Protein AF-A0A433B9P0-F1 (afdb_monomer)

Structure (mmCIF, N/CA/C/O backbone):
data_AF-A0A433B9P0-F1
#
_entry.id   AF-A0A433B9P0-F1
#
loop_
_atom_site.group_PDB
_atom_site.id
_atom_site.type_symbol
_atom_site.label_atom_id
_atom_site.label_alt_id
_atom_site.label_comp_id
_atom_site.label_asym_id
_atom_site.label_entity_id
_atom_site.label_seq_id
_atom_site.pdbx_PDB_ins_code
_atom_site.Cartn_x
_atom_site.Cartn_y
_atom_site.Cartn_z
_atom_site.occupancy
_atom_site.B_iso_or_equiv
_atom_site.auth_seq_id
_atom_site.auth_comp_id
_atom_site.auth_asym_id
_atom_site.auth_atom_id
_atom_site.pdbx_PDB_model_num
ATOM 1 N N . MET A 1 1 ? 38.721 17.693 -38.382 1.00 40.38 1 MET A N 1
ATOM 2 C CA . MET A 1 1 ? 37.963 16.535 -37.848 1.00 40.38 1 MET A CA 1
ATOM 3 C C . MET A 1 1 ? 36.815 16.138 -38.790 1.00 40.38 1 MET A C 1
ATOM 5 O O . MET A 1 1 ? 35.702 15.895 -38.355 1.00 40.38 1 MET A O 1
ATOM 9 N N . GLN A 1 2 ? 37.085 16.096 -40.100 1.00 30.22 2 GLN A N 1
ATOM 10 C CA . GLN A 1 2 ? 36.092 15.839 -41.160 1.00 30.22 2 GLN A CA 1
ATOM 11 C C . GLN A 1 2 ? 36.639 14.870 -42.228 1.00 30.22 2 GLN A C 1
ATOM 13 O O . GLN A 1 2 ? 35.968 14.565 -43.203 1.00 30.22 2 GLN A O 1
ATOM 18 N N . SER A 1 3 ? 37.858 14.359 -42.028 1.00 30.44 3 SER A N 1
ATOM 19 C CA . SER A 1 3 ? 38.598 13.523 -42.978 1.00 30.44 3 SER A CA 1
ATOM 20 C C . SER A 1 3 ? 38.607 12.029 -42.629 1.00 30.44 3 SER A C 1
ATOM 22 O O . SER A 1 3 ? 39.185 11.248 -43.372 1.00 30.44 3 SER A O 1
ATOM 24 N N . HIS A 1 4 ? 37.959 11.608 -41.534 1.00 32.88 4 HIS A N 1
ATOM 25 C CA . HIS A 1 4 ? 37.903 10.194 -41.124 1.00 32.88 4 HIS A CA 1
ATOM 26 C C . HIS A 1 4 ? 36.554 9.503 -41.382 1.00 32.88 4 HIS A C 1
ATOM 28 O O . HIS A 1 4 ? 36.457 8.289 -41.235 1.00 32.88 4 HIS A O 1
ATOM 34 N N . LEU A 1 5 ? 35.523 10.240 -41.808 1.00 37.28 5 LEU A N 1
ATOM 35 C CA . LEU A 1 5 ? 34.181 9.688 -42.054 1.00 37.28 5 LEU A CA 1
ATOM 36 C C . LEU A 1 5 ? 33.971 9.172 -43.490 1.00 37.28 5 LEU A C 1
ATOM 38 O O . LEU A 1 5 ? 32.965 8.530 -43.769 1.00 37.28 5 LEU A O 1
ATOM 42 N N . SER A 1 6 ? 34.929 9.381 -44.394 1.00 31.81 6 SER A N 1
ATOM 43 C CA . SER A 1 6 ? 34.884 8.889 -45.780 1.00 31.81 6 SER A CA 1
ATOM 44 C C . SER A 1 6 ? 35.269 7.409 -45.939 1.00 31.81 6 SER A C 1
ATOM 46 O O . SER A 1 6 ? 35.108 6.860 -47.025 1.00 31.81 6 SER A O 1
ATOM 48 N N . LEU A 1 7 ? 35.724 6.738 -44.874 1.00 35.38 7 LEU A N 1
ATOM 49 C CA . LEU A 1 7 ? 36.141 5.325 -44.895 1.00 35.38 7 LEU A CA 1
ATOM 50 C C . LEU A 1 7 ? 35.011 4.317 -44.604 1.00 35.38 7 LEU A C 1
ATOM 52 O O . LEU A 1 7 ? 35.258 3.116 -44.633 1.00 35.38 7 LEU A O 1
ATOM 56 N N . LEU A 1 8 ? 33.779 4.775 -44.344 1.00 39.09 8 LEU A N 1
ATOM 57 C CA . LEU A 1 8 ? 32.649 3.907 -43.966 1.00 39.09 8 LEU A CA 1
ATOM 58 C C . LEU A 1 8 ? 31.525 3.800 -45.011 1.00 39.09 8 LEU A C 1
ATOM 60 O O . LEU A 1 8 ? 30.510 3.177 -44.733 1.00 39.09 8 LEU A O 1
ATOM 64 N N . GLY A 1 9 ? 31.685 4.358 -46.216 1.00 34.81 9 GLY A N 1
ATOM 65 C CA . GLY A 1 9 ? 30.820 4.019 -47.359 1.00 34.81 9 GLY A CA 1
ATOM 66 C C . GLY A 1 9 ? 29.331 4.391 -47.251 1.00 34.81 9 GLY A C 1
ATOM 67 O O . GLY A 1 9 ? 28.541 3.927 -48.066 1.00 34.81 9 GLY A O 1
ATOM 68 N N . ILE A 1 10 ? 28.920 5.243 -46.309 1.00 43.53 10 ILE A N 1
ATOM 69 C CA . ILE A 1 10 ? 27.520 5.676 -46.188 1.00 43.53 10 ILE A CA 1
ATOM 70 C C . ILE A 1 10 ? 27.298 6.910 -47.075 1.00 43.53 10 ILE A C 1
ATOM 72 O O . ILE A 1 10 ? 27.732 8.014 -46.746 1.00 43.53 10 ILE A O 1
ATOM 76 N N . ARG A 1 11 ? 26.621 6.736 -48.218 1.00 37.09 11 ARG A N 1
ATOM 77 C CA . ARG A 1 11 ? 26.099 7.853 -49.026 1.00 37.09 11 ARG A CA 1
ATOM 78 C C . ARG A 1 11 ? 24.711 8.268 -48.512 1.00 37.09 11 ARG A C 1
ATOM 80 O O . ARG A 1 11 ? 23.856 7.398 -48.372 1.00 37.09 11 ARG A O 1
ATOM 87 N N . PRO A 1 12 ? 24.432 9.566 -48.289 1.00 38.56 12 PRO A N 1
ATOM 88 C CA . PRO A 1 12 ? 23.090 10.023 -47.944 1.00 38.56 12 PRO A CA 1
ATOM 89 C C . PRO A 1 12 ? 22.165 9.979 -49.170 1.00 38.56 12 PRO A C 1
ATOM 91 O O . PRO A 1 12 ? 22.425 10.588 -50.209 1.00 38.56 12 PRO A O 1
ATOM 94 N N . LEU A 1 13 ? 21.069 9.237 -49.027 1.00 38.56 13 LEU A N 1
ATOM 95 C CA . LEU A 1 13 ? 20.052 8.965 -50.038 1.00 38.56 13 LEU A CA 1
ATOM 96 C C . LEU A 1 13 ? 19.013 10.103 -50.106 1.00 38.56 13 LEU A C 1
ATOM 98 O O . LEU A 1 13 ? 17.849 9.901 -49.785 1.00 38.56 13 LEU A O 1
ATOM 102 N N . ILE A 1 14 ? 19.409 11.325 -50.472 1.00 40.88 14 ILE A N 1
ATOM 103 C CA . ILE A 1 14 ? 18.451 12.433 -50.674 1.00 40.88 14 ILE A CA 1
ATOM 104 C C . ILE A 1 14 ? 18.860 13.246 -51.901 1.00 40.88 14 ILE A C 1
ATOM 106 O O . ILE A 1 14 ? 19.374 14.353 -51.783 1.00 40.88 14 ILE A O 1
ATOM 110 N N . TRP A 1 15 ? 18.658 12.696 -53.101 1.00 31.72 15 TRP A N 1
ATOM 111 C CA . TRP A 1 15 ? 18.621 13.517 -54.317 1.00 31.72 15 TRP A CA 1
ATOM 112 C C . TRP A 1 15 ? 17.906 12.814 -55.472 1.00 31.72 15 TRP A C 1
ATOM 114 O O . TRP A 1 15 ? 18.539 12.364 -56.424 1.00 31.72 15 TRP A O 1
ATOM 124 N N . ARG A 1 16 ? 16.572 12.685 -55.394 1.00 30.52 16 ARG A N 1
ATOM 125 C CA . ARG A 1 16 ? 15.761 12.384 -56.587 1.00 30.52 16 ARG A CA 1
ATOM 126 C C . ARG A 1 16 ? 14.255 12.566 -56.378 1.00 30.52 16 ARG A C 1
ATOM 128 O O . ARG A 1 16 ? 13.576 11.563 -56.323 1.00 30.52 16 ARG A O 1
ATOM 135 N N . ILE A 1 17 ? 13.728 13.797 -56.334 1.00 31.34 17 ILE A N 1
ATOM 136 C CA . ILE A 1 17 ? 12.391 14.144 -56.880 1.00 31.34 17 ILE A CA 1
ATOM 137 C C . ILE A 1 17 ? 12.363 15.652 -57.203 1.00 31.34 17 ILE A C 1
ATOM 139 O O . ILE A 1 17 ? 12.561 16.471 -56.314 1.00 31.34 17 ILE A O 1
ATOM 143 N N . GLY A 1 18 ? 12.045 15.999 -58.458 1.00 28.78 18 GLY A N 1
ATOM 144 C CA . GLY A 1 18 ? 11.278 17.214 -58.773 1.00 28.78 18 GLY A CA 1
ATOM 145 C C . GLY A 1 18 ? 12.017 18.418 -59.368 1.00 28.78 18 GLY A C 1
ATOM 146 O O . GLY A 1 18 ? 12.274 19.397 -58.678 1.00 28.78 18 GLY A O 1
ATOM 147 N N . HIS A 1 19 ? 12.231 18.411 -60.686 1.00 28.33 19 HIS A N 1
ATOM 148 C CA . HIS A 1 19 ? 12.321 19.642 -61.477 1.00 28.33 19 HIS A CA 1
ATOM 149 C C . HIS A 1 19 ? 10.906 20.209 -61.704 1.00 28.33 19 HIS A C 1
ATOM 151 O O . HIS A 1 19 ? 10.080 19.533 -62.311 1.00 28.33 19 HIS A O 1
ATOM 157 N N . SER A 1 20 ? 10.647 21.458 -61.307 1.00 28.67 20 SER A N 1
ATOM 158 C CA . SER A 1 20 ? 9.757 22.377 -62.036 1.00 28.67 20 SER A CA 1
ATOM 159 C C . SER A 1 20 ? 10.073 23.836 -61.672 1.00 28.67 20 SER A C 1
ATOM 161 O O . SER A 1 20 ? 10.609 24.127 -60.607 1.00 28.67 20 SER A O 1
ATOM 163 N N . ARG A 1 21 ? 9.829 24.726 -62.632 1.00 30.22 21 ARG A N 1
ATOM 164 C CA . ARG A 1 21 ? 10.410 26.062 -62.836 1.00 30.22 21 ARG A CA 1
ATOM 165 C C . ARG A 1 21 ? 9.851 27.175 -61.925 1.00 30.22 21 ARG A C 1
ATOM 167 O O . ARG A 1 21 ? 8.649 27.267 -61.746 1.00 30.22 21 ARG A O 1
ATOM 174 N N . SER A 1 22 ? 10.769 28.061 -61.504 1.00 27.80 22 SER A N 1
ATOM 175 C CA . SER A 1 22 ? 10.751 29.548 -61.518 1.00 27.80 22 SER A CA 1
ATOM 176 C C . SER A 1 22 ? 9.485 30.329 -61.113 1.00 27.80 22 SER A C 1
ATOM 178 O O . SER A 1 22 ? 8.482 30.250 -61.810 1.00 27.80 22 SER A O 1
ATOM 180 N N . ILE A 1 23 ? 9.620 31.257 -60.146 1.00 30.33 23 ILE A N 1
ATOM 181 C CA . ILE A 1 23 ? 9.606 32.737 -60.321 1.00 30.33 23 ILE A CA 1
ATOM 182 C C . ILE A 1 23 ? 10.109 33.393 -59.011 1.00 30.33 23 ILE A C 1
ATOM 184 O O . ILE A 1 23 ? 9.887 32.867 -57.924 1.00 30.33 23 ILE A O 1
ATOM 188 N N . GLY A 1 24 ? 10.881 34.479 -59.139 1.00 27.67 24 GLY A N 1
ATOM 189 C CA . GLY A 1 24 ? 11.753 35.038 -58.101 1.00 27.67 24 GLY A CA 1
ATOM 190 C C . GLY A 1 24 ? 11.127 35.978 -57.064 1.00 27.67 24 GLY A C 1
ATOM 191 O O . GLY A 1 24 ? 9.957 36.339 -57.123 1.00 27.67 24 GLY A O 1
ATOM 192 N N . GLY A 1 25 ? 11.976 36.399 -56.123 1.00 27.84 25 GLY A N 1
ATOM 193 C CA . GLY A 1 25 ? 11.691 37.433 -55.129 1.00 27.84 25 GLY A CA 1
ATOM 194 C C . GLY A 1 25 ? 12.715 37.407 -53.994 1.00 27.84 25 GLY A C 1
ATOM 195 O O . GLY A 1 25 ? 12.796 36.442 -53.244 1.00 27.84 25 GLY A O 1
ATOM 196 N N . SER A 1 26 ? 13.531 38.454 -53.911 1.00 30.86 26 SER A N 1
ATOM 197 C CA . SER A 1 26 ? 14.611 38.681 -52.946 1.00 30.86 26 SER A CA 1
ATOM 198 C C . SER A 1 26 ? 14.149 38.686 -51.481 1.00 30.86 26 SER A C 1
ATOM 200 O O . SER A 1 26 ? 13.205 39.397 -51.143 1.00 30.86 26 SER A O 1
ATOM 202 N N . GLY A 1 27 ? 14.879 38.002 -50.594 1.00 29.06 27 GLY A N 1
ATOM 203 C CA . GLY A 1 27 ? 14.689 38.094 -49.143 1.00 29.06 27 GLY A CA 1
ATOM 204 C C . GLY A 1 27 ? 15.819 37.410 -48.374 1.00 29.06 27 GLY A C 1
ATOM 205 O O . GLY A 1 27 ? 16.031 36.210 -48.501 1.00 29.06 27 GLY A O 1
ATOM 206 N N . SER A 1 28 ? 16.569 38.206 -47.616 1.00 28.72 28 SER A N 1
ATOM 207 C CA . SER A 1 28 ? 17.762 37.834 -46.855 1.00 28.72 28 SER A CA 1
ATOM 208 C C . SER A 1 28 ? 17.504 36.770 -45.773 1.00 28.72 28 SER A C 1
ATOM 210 O O . SER A 1 28 ? 16.522 36.832 -45.040 1.00 28.72 28 SER A O 1
ATOM 212 N N . ALA A 1 29 ? 18.433 35.813 -45.711 1.00 34.69 29 ALA A N 1
ATOM 213 C CA . ALA A 1 29 ? 18.818 34.910 -44.624 1.00 34.69 29 ALA A CA 1
ATOM 214 C C . ALA A 1 29 ? 17.905 34.794 -43.383 1.00 34.69 29 ALA A C 1
ATOM 216 O O . ALA A 1 29 ? 17.960 35.613 -42.470 1.00 34.69 29 ALA A O 1
ATOM 217 N N . SER A 1 30 ? 17.195 33.664 -43.271 1.00 34.91 30 SER A N 1
ATOM 218 C CA . SER A 1 30 ? 16.812 33.036 -41.994 1.00 34.91 30 SER A CA 1
ATOM 219 C C . SER A 1 30 ? 16.335 31.600 -42.225 1.00 34.91 30 SER A C 1
ATOM 221 O O . SER A 1 30 ? 15.192 31.392 -42.618 1.00 34.91 30 SER A O 1
ATOM 223 N N . ARG A 1 31 ? 17.189 30.598 -41.969 1.00 28.69 31 ARG A N 1
ATOM 224 C CA . ARG A 1 31 ? 16.778 29.235 -41.559 1.00 28.69 31 ARG A CA 1
ATOM 225 C C . ARG A 1 31 ? 17.995 28.417 -41.123 1.00 28.69 31 ARG A C 1
ATOM 227 O O . ARG A 1 31 ? 18.458 27.511 -41.806 1.00 28.69 31 ARG A O 1
ATOM 234 N N . ALA A 1 32 ? 18.517 28.763 -39.948 1.00 33.72 32 ALA A N 1
ATOM 235 C CA . ALA A 1 32 ? 19.288 27.824 -39.148 1.00 33.72 32 ALA A CA 1
ATOM 236 C C . ALA A 1 32 ? 18.304 26.764 -38.631 1.00 33.72 32 ALA A C 1
ATOM 238 O O . ALA A 1 32 ? 17.437 27.049 -37.801 1.00 33.72 32 ALA A O 1
ATOM 239 N N . TYR A 1 33 ? 18.369 25.565 -39.205 1.00 31.77 33 TYR A N 1
ATOM 240 C CA . TYR A 1 33 ? 17.558 24.432 -38.786 1.00 31.77 33 TYR A CA 1
ATOM 241 C C . TYR A 1 33 ? 18.015 23.978 -37.397 1.00 31.77 33 TYR A C 1
ATOM 243 O O . TYR A 1 33 ? 19.099 23.428 -37.221 1.00 31.77 33 TYR A O 1
ATOM 251 N N . ARG A 1 34 ? 17.153 24.261 -36.419 1.00 30.73 34 ARG A N 1
ATOM 252 C CA . ARG A 1 34 ? 17.121 23.699 -35.069 1.00 30.73 34 ARG A CA 1
ATOM 253 C C . ARG A 1 34 ? 17.192 22.168 -35.143 1.00 30.73 34 ARG A C 1
ATOM 255 O O . ARG A 1 34 ? 16.211 21.525 -35.503 1.00 30.73 34 ARG A O 1
ATOM 262 N N . LEU A 1 35 ? 18.337 21.597 -34.781 1.00 34.47 35 LEU A N 1
ATOM 263 C CA . LEU A 1 35 ? 18.422 20.241 -34.241 1.00 34.47 35 LEU A CA 1
ATOM 264 C C . LEU A 1 35 ? 18.266 20.377 -32.726 1.00 34.47 35 LEU A C 1
ATOM 266 O O . LEU A 1 35 ? 19.243 20.439 -31.988 1.00 34.47 35 LEU A O 1
ATOM 270 N N . ASP A 1 36 ? 17.020 20.545 -32.296 1.00 34.28 36 ASP A N 1
ATOM 271 C CA . ASP A 1 36 ? 16.640 20.656 -30.891 1.00 34.28 36 ASP A CA 1
ATOM 272 C C . ASP A 1 36 ? 16.048 19.308 -30.429 1.00 34.28 36 ASP A C 1
ATOM 274 O O . ASP A 1 36 ? 15.111 18.785 -31.036 1.00 34.28 36 ASP A O 1
ATOM 278 N N . SER A 1 37 ? 16.675 18.723 -29.404 1.00 37.12 37 SER A N 1
ATOM 279 C CA . SER A 1 37 ? 16.050 17.970 -28.296 1.00 37.12 37 SER A CA 1
ATOM 280 C C . SER A 1 37 ? 15.076 16.794 -28.529 1.00 37.12 37 SER A C 1
ATOM 282 O O . SER A 1 37 ? 14.282 16.489 -27.643 1.00 37.12 37 SER A O 1
ATOM 284 N N . SER A 1 38 ? 15.148 16.022 -29.618 1.00 37.59 38 SER A N 1
ATOM 285 C CA . SER A 1 38 ? 14.193 14.9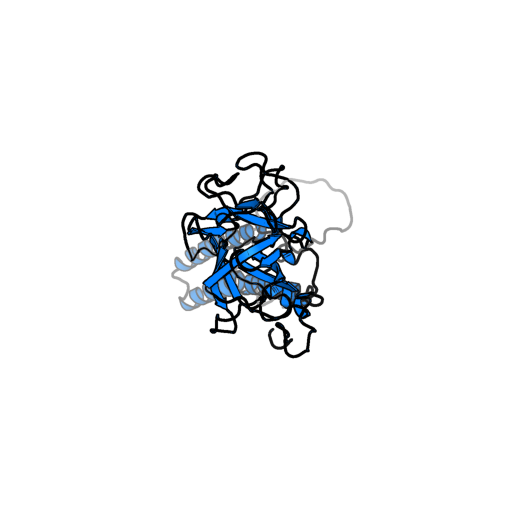00 -29.816 1.00 37.59 38 SER A CA 1
ATOM 286 C C . SER A 1 38 ? 14.593 13.515 -29.270 1.00 37.59 38 SER A C 1
ATOM 288 O O . SER A 1 38 ? 13.800 12.586 -29.389 1.00 37.59 38 SER A O 1
ATOM 290 N N . LEU A 1 39 ? 15.765 13.337 -28.644 1.00 43.78 39 LEU A N 1
ATOM 291 C CA . LEU A 1 39 ? 16.242 12.001 -28.219 1.00 43.78 39 LEU A CA 1
ATOM 292 C C . LEU A 1 39 ? 16.446 11.805 -26.708 1.00 43.78 39 LEU A C 1
ATOM 294 O O . LEU A 1 39 ? 16.948 10.761 -26.305 1.00 43.78 39 LEU A O 1
ATOM 298 N N . GLY A 1 40 ? 16.044 12.763 -25.871 1.00 41.72 40 GLY A N 1
ATOM 299 C CA . GLY A 1 40 ? 16.312 12.697 -24.428 1.00 41.72 40 GLY A CA 1
ATOM 300 C C . GLY A 1 40 ? 15.102 12.669 -23.501 1.00 41.72 40 GLY A C 1
ATOM 301 O O . GLY A 1 40 ? 15.218 12.083 -22.435 1.00 41.72 40 GLY A O 1
ATOM 302 N N . ASP A 1 41 ? 13.965 13.280 -23.868 1.00 53.22 41 ASP A N 1
ATOM 303 C CA . ASP A 1 41 ? 12.983 13.644 -22.826 1.00 53.22 41 ASP A CA 1
ATOM 304 C C . ASP A 1 41 ? 11.500 13.748 -23.251 1.00 53.22 41 ASP A C 1
ATOM 306 O O . ASP A 1 41 ? 10.687 14.365 -22.567 1.00 53.22 41 ASP A O 1
ATOM 310 N N . VAL A 1 42 ? 11.069 13.143 -24.366 1.00 52.44 42 VAL A N 1
ATOM 311 C CA . VAL A 1 42 ? 9.707 13.387 -24.900 1.00 52.44 42 VAL A CA 1
ATOM 312 C C . VAL A 1 42 ? 8.896 12.106 -25.070 1.00 52.44 42 VAL A C 1
ATOM 314 O O . VAL A 1 42 ? 8.672 11.638 -26.181 1.00 52.44 42 VAL A O 1
ATOM 317 N N . LYS A 1 43 ? 8.370 11.595 -23.949 1.00 63.41 43 LYS A N 1
ATOM 318 C CA . LYS A 1 43 ? 7.361 10.517 -23.877 1.00 63.41 43 LYS A CA 1
ATOM 319 C C . LYS A 1 43 ? 7.804 9.191 -24.525 1.00 63.41 43 LYS A C 1
ATOM 321 O O . LYS A 1 43 ? 8.740 9.093 -25.307 1.00 63.41 43 LYS A O 1
ATOM 326 N N . TRP A 1 44 ? 7.063 8.124 -24.242 1.00 72.62 44 TRP A N 1
ATOM 327 C CA . TRP A 1 44 ? 7.343 6.772 -24.751 1.00 72.62 44 TRP A CA 1
ATOM 328 C C . TRP A 1 44 ? 7.238 6.652 -26.289 1.00 72.62 44 TRP A C 1
ATOM 330 O O . TRP A 1 44 ? 7.525 5.605 -26.858 1.00 72.62 44 TRP A O 1
ATOM 340 N N . VAL A 1 45 ? 6.886 7.743 -26.979 1.00 80.38 45 VAL A N 1
ATOM 341 C CA . VAL A 1 45 ? 6.840 7.867 -28.441 1.00 80.38 45 VAL A CA 1
ATOM 342 C C . VAL A 1 45 ? 8.232 7.734 -29.071 1.00 80.38 45 VAL A C 1
ATOM 344 O O . VAL A 1 45 ? 8.349 7.194 -30.169 1.00 80.38 45 VAL A O 1
ATOM 347 N N . GLY A 1 46 ? 9.296 8.147 -28.370 1.00 79.62 46 GLY A N 1
ATOM 348 C CA . GLY A 1 46 ? 10.677 7.971 -28.841 1.00 79.62 46 GLY A CA 1
ATOM 349 C C . GLY A 1 46 ? 11.059 6.504 -29.080 1.00 79.62 46 GLY A C 1
ATOM 350 O O . GLY A 1 46 ? 11.884 6.216 -29.948 1.00 79.62 46 GLY A O 1
ATOM 351 N N . LEU A 1 47 ? 10.391 5.562 -28.399 1.00 82.12 47 LEU A N 1
ATOM 352 C CA . LEU A 1 47 ? 10.593 4.127 -28.602 1.00 82.12 47 LEU A CA 1
ATOM 353 C C . LEU A 1 47 ? 10.223 3.689 -30.029 1.00 82.12 47 LEU A C 1
ATOM 355 O O . LEU A 1 47 ? 10.870 2.804 -30.578 1.00 82.12 47 LEU A O 1
ATOM 359 N N . PHE A 1 48 ? 9.238 4.333 -30.668 1.00 87.25 48 PHE A N 1
ATOM 360 C CA . PHE A 1 48 ? 8.869 4.023 -32.054 1.00 87.25 48 PHE A CA 1
ATOM 361 C C . PHE A 1 48 ? 9.959 4.429 -33.047 1.00 87.25 48 PHE A C 1
ATOM 363 O O . PHE A 1 48 ? 10.207 3.710 -34.013 1.00 87.25 48 PHE A O 1
ATOM 370 N N . ALA A 1 49 ? 10.649 5.544 -32.793 1.00 86.19 49 ALA A N 1
ATOM 371 C CA . ALA A 1 49 ? 11.787 5.957 -33.608 1.00 86.19 49 ALA A CA 1
ATOM 372 C C . ALA A 1 49 ? 12.963 4.980 -33.447 1.00 86.19 49 ALA A C 1
ATOM 374 O O . ALA A 1 49 ? 13.547 4.558 -34.444 1.00 86.19 49 ALA A O 1
ATOM 375 N N . VAL A 1 50 ? 13.257 4.558 -32.210 1.00 87.50 50 VAL A N 1
ATOM 376 C CA . VAL A 1 50 ? 14.281 3.535 -31.930 1.00 87.50 50 VAL A CA 1
ATOM 377 C C . VAL A 1 50 ? 13.923 2.203 -32.595 1.00 87.50 50 VAL A C 1
ATOM 379 O O . VAL A 1 50 ? 14.783 1.590 -33.223 1.00 87.50 50 VAL A O 1
ATOM 382 N N . ALA A 1 51 ? 12.658 1.781 -32.530 1.00 88.69 51 ALA A N 1
ATOM 383 C CA . ALA A 1 51 ? 12.187 0.558 -33.175 1.00 88.69 51 ALA A CA 1
ATOM 384 C C . ALA A 1 51 ? 12.341 0.614 -34.703 1.00 88.69 51 ALA A C 1
ATOM 386 O O . ALA A 1 51 ? 12.835 -0.339 -35.300 1.00 88.69 51 ALA A O 1
ATOM 387 N N . LEU A 1 52 ? 11.986 1.740 -35.334 1.00 91.38 52 LEU A N 1
ATOM 388 C CA . LEU A 1 52 ? 12.144 1.926 -36.778 1.00 91.38 52 LEU A CA 1
ATOM 389 C C . LEU A 1 52 ? 13.618 1.849 -37.198 1.00 91.38 52 LEU A C 1
ATOM 391 O O . LEU A 1 52 ? 13.956 1.121 -38.129 1.00 91.38 52 LEU A O 1
ATOM 395 N N . VAL A 1 53 ? 14.503 2.555 -36.487 1.00 91.56 53 VAL A N 1
ATOM 396 C CA . VAL A 1 53 ? 15.955 2.471 -36.718 1.00 91.56 53 VAL A CA 1
ATOM 397 C C . VAL A 1 53 ? 16.454 1.039 -36.498 1.00 91.56 53 VAL A C 1
ATOM 399 O O . VAL A 1 53 ? 17.282 0.557 -37.269 1.00 91.56 53 VAL A O 1
ATOM 402 N N . GLY A 1 54 ? 15.914 0.328 -35.505 1.00 91.69 54 GLY A N 1
ATOM 403 C CA . GLY A 1 54 ? 16.200 -1.082 -35.245 1.00 91.69 54 GLY A CA 1
ATOM 404 C C . GLY A 1 54 ? 15.859 -1.996 -36.425 1.00 91.69 54 GLY A C 1
ATOM 405 O O . GLY A 1 54 ? 16.693 -2.811 -36.809 1.00 91.69 54 GLY A O 1
ATOM 406 N N . VAL A 1 55 ? 14.692 -1.823 -37.056 1.00 94.19 55 VAL A N 1
ATOM 407 C CA . VAL A 1 55 ? 14.295 -2.600 -38.248 1.00 94.19 55 VAL A CA 1
ATOM 408 C C . VAL A 1 55 ? 15.262 -2.366 -39.410 1.00 94.19 55 VAL A C 1
ATOM 410 O O . VAL A 1 55 ? 15.769 -3.335 -39.972 1.00 94.19 55 VAL A O 1
ATOM 413 N N . TYR A 1 56 ? 15.598 -1.108 -39.715 1.00 93.00 56 TYR A N 1
ATOM 414 C CA . TYR A 1 56 ? 16.594 -0.798 -40.751 1.00 93.00 56 TYR A CA 1
ATOM 415 C C . TYR A 1 56 ? 17.975 -1.375 -40.426 1.00 93.00 56 TYR A C 1
ATOM 417 O O . TYR A 1 56 ? 18.692 -1.826 -41.311 1.00 93.00 56 TYR A O 1
ATOM 425 N N . THR A 1 57 ? 18.348 -1.396 -39.146 1.00 92.44 57 THR A N 1
ATOM 426 C CA . THR A 1 57 ? 19.619 -1.973 -38.692 1.00 92.44 57 THR A CA 1
ATOM 427 C C . THR A 1 57 ? 19.648 -3.489 -38.900 1.00 92.44 57 THR A C 1
ATOM 429 O O . THR A 1 57 ? 20.681 -4.028 -39.291 1.00 92.44 57 THR A O 1
ATOM 432 N N . ILE A 1 58 ? 18.529 -4.181 -38.665 1.00 93.00 58 ILE A N 1
ATOM 433 C CA . ILE A 1 58 ? 18.398 -5.624 -38.911 1.00 93.00 58 ILE A CA 1
ATOM 434 C C . ILE A 1 58 ? 18.463 -5.921 -40.410 1.00 93.00 58 ILE A C 1
ATOM 436 O O . ILE A 1 58 ? 19.185 -6.833 -40.802 1.00 93.00 58 ILE A O 1
ATOM 440 N N . GLU A 1 59 ? 17.758 -5.151 -41.240 1.00 93.88 59 GLU A N 1
ATOM 441 C CA . GLU A 1 59 ? 17.808 -5.288 -42.701 1.00 93.88 59 GLU A CA 1
ATOM 442 C C . GLU A 1 59 ? 19.235 -5.089 -43.232 1.00 93.88 59 GLU A C 1
ATOM 444 O O . GLU A 1 59 ? 19.740 -5.896 -44.010 1.00 93.88 59 GLU A O 1
ATOM 449 N N . ASP A 1 60 ? 19.923 -4.052 -42.761 1.00 91.25 60 ASP A N 1
ATOM 450 C CA . ASP A 1 60 ? 21.298 -3.751 -43.151 1.00 91.25 60 ASP A CA 1
ATOM 451 C C . ASP A 1 60 ? 22.270 -4.864 -42.722 1.00 91.25 60 ASP A C 1
ATOM 453 O O . ASP A 1 60 ? 23.090 -5.321 -43.517 1.00 91.25 60 ASP A O 1
ATOM 457 N N . LEU A 1 61 ? 22.135 -5.387 -41.497 1.00 90.31 61 LEU A N 1
ATOM 458 C CA . LEU A 1 61 ? 22.924 -6.532 -41.027 1.00 90.31 61 LEU A CA 1
ATOM 459 C C . LEU A 1 61 ? 22.609 -7.820 -41.803 1.00 90.31 61 LEU A C 1
ATOM 461 O O . LEU A 1 61 ? 23.519 -8.607 -42.059 1.00 90.31 61 LEU A O 1
ATOM 465 N N . TRP A 1 62 ? 21.354 -8.024 -42.207 1.00 92.44 62 TRP A N 1
ATOM 466 C CA . TRP A 1 62 ? 20.938 -9.156 -43.034 1.00 92.44 62 TRP A CA 1
ATOM 467 C C . TRP A 1 62 ? 21.557 -9.096 -44.434 1.00 92.44 62 TRP A C 1
ATOM 469 O O . TRP A 1 62 ? 22.108 -10.086 -44.917 1.00 92.44 62 TRP A O 1
ATOM 479 N N . ASN A 1 63 ? 21.551 -7.920 -45.060 1.00 90.31 63 ASN A N 1
ATOM 480 C CA . ASN A 1 63 ? 22.196 -7.705 -46.355 1.00 90.31 63 ASN A CA 1
ATOM 481 C C . ASN A 1 63 ? 23.716 -7.905 -46.264 1.00 90.31 63 ASN A C 1
ATOM 483 O O . ASN A 1 63 ? 24.307 -8.561 -47.121 1.00 90.31 63 ASN A O 1
ATOM 487 N N . LEU A 1 64 ? 24.340 -7.421 -45.185 1.00 88.19 64 LEU A N 1
ATOM 488 C CA . LEU A 1 64 ? 25.773 -7.586 -44.934 1.00 88.19 64 LEU A CA 1
ATOM 489 C C . LEU A 1 64 ? 26.173 -9.044 -44.659 1.00 88.19 64 LEU A C 1
ATOM 491 O O . LEU A 1 64 ? 27.315 -9.423 -44.899 1.00 88.19 64 LEU A O 1
ATOM 495 N N . PHE A 1 65 ? 25.247 -9.863 -44.154 1.00 87.62 65 PHE A N 1
ATOM 496 C CA . PHE A 1 65 ? 25.445 -11.302 -43.986 1.00 87.62 65 PHE A CA 1
ATOM 497 C C . PHE A 1 65 ? 25.418 -12.052 -45.327 1.00 87.62 65 PHE A C 1
ATOM 499 O O . PHE A 1 65 ? 26.146 -13.030 -45.496 1.00 87.62 65 PHE A O 1
ATOM 506 N N . GLY A 1 66 ? 24.600 -11.592 -46.279 1.00 86.56 66 GLY A N 1
ATOM 507 C CA . GLY A 1 66 ? 24.518 -12.154 -47.630 1.00 86.56 66 GLY A CA 1
ATOM 508 C C . GLY A 1 66 ? 25.707 -11.810 -48.535 1.00 86.56 66 GLY A C 1
ATOM 509 O O . GLY A 1 66 ? 25.902 -12.467 -49.558 1.00 86.56 66 GLY A O 1
ATOM 510 N N . ASP A 1 67 ? 26.517 -10.814 -48.170 1.00 88.00 67 ASP A N 1
ATOM 511 C CA . ASP A 1 67 ? 27.694 -10.408 -48.936 1.00 88.00 67 ASP A CA 1
ATOM 512 C C . ASP A 1 67 ? 28.932 -11.247 -48.570 1.00 88.00 67 ASP A C 1
ATOM 514 O O . ASP A 1 67 ? 29.623 -11.013 -47.575 1.00 88.00 67 ASP A O 1
ATOM 518 N N . LEU A 1 68 ? 29.245 -12.224 -49.424 1.00 85.50 68 LEU A N 1
ATOM 519 C CA . LEU A 1 68 ? 30.404 -13.111 -49.268 1.00 85.50 68 LEU A CA 1
ATOM 520 C C . LEU A 1 68 ? 31.759 -12.405 -49.465 1.00 85.50 68 LEU A C 1
ATOM 522 O O . LEU A 1 68 ? 32.797 -13.014 -49.200 1.00 85.50 68 LEU A O 1
ATOM 526 N N . SER A 1 69 ? 31.779 -11.149 -49.928 1.00 86.88 69 SER A N 1
ATOM 527 C CA . SER A 1 69 ? 33.017 -10.378 -50.105 1.00 86.88 69 SER A CA 1
ATOM 528 C C . SER A 1 69 ? 33.568 -9.809 -48.792 1.00 86.88 69 SER A C 1
ATOM 530 O O . SER A 1 69 ? 34.742 -9.433 -48.720 1.00 86.88 69 SER A O 1
ATOM 532 N N . ILE A 1 70 ? 32.752 -9.780 -47.732 1.00 86.69 70 ILE A N 1
ATOM 533 C CA . ILE A 1 70 ? 33.101 -9.141 -46.464 1.00 86.69 70 ILE A CA 1
ATOM 534 C C . ILE A 1 70 ? 33.740 -10.158 -45.502 1.00 86.69 70 ILE A C 1
ATOM 536 O O . ILE A 1 70 ? 33.158 -11.205 -45.202 1.00 86.69 70 ILE A O 1
ATOM 540 N N . PRO A 1 71 ? 34.921 -9.861 -44.926 1.00 91.31 71 PRO A N 1
ATOM 541 C CA . PRO A 1 71 ? 35.529 -10.713 -43.913 1.00 91.31 71 PRO A CA 1
ATOM 542 C C . PRO A 1 71 ? 34.642 -10.827 -42.666 1.00 91.31 71 PRO A C 1
ATOM 544 O O . PRO A 1 71 ? 34.162 -9.823 -42.137 1.00 91.31 71 PRO A O 1
ATOM 547 N N . LYS A 1 72 ? 34.531 -12.032 -42.090 1.00 87.94 72 LYS A N 1
ATOM 548 C CA . LYS A 1 72 ? 33.748 -12.292 -40.859 1.00 87.94 72 LYS A CA 1
ATOM 549 C C . LYS A 1 72 ? 34.102 -11.350 -39.699 1.00 87.94 72 LYS A C 1
ATOM 551 O O . LYS A 1 72 ? 33.232 -10.936 -38.940 1.00 87.94 72 LYS A O 1
ATOM 556 N N . ILE A 1 73 ? 35.377 -10.967 -39.580 1.00 89.94 73 ILE A N 1
ATOM 557 C CA . ILE A 1 73 ? 35.852 -10.017 -38.560 1.00 89.94 73 ILE A CA 1
ATOM 558 C C . ILE A 1 73 ? 35.231 -8.628 -38.768 1.00 89.94 73 ILE A C 1
ATOM 560 O O . ILE A 1 73 ? 34.851 -7.968 -37.803 1.00 89.94 73 ILE A O 1
ATOM 564 N N . GLN A 1 74 ? 35.115 -8.175 -40.017 1.00 88.31 74 GLN A N 1
ATOM 565 C CA . GLN A 1 74 ? 34.513 -6.884 -40.343 1.00 88.31 74 GLN A CA 1
ATOM 566 C C . GLN A 1 74 ? 33.003 -6.897 -40.079 1.00 88.31 74 GLN A C 1
ATOM 568 O O . GLN A 1 74 ? 32.483 -5.948 -39.497 1.00 88.31 74 GLN A O 1
ATOM 573 N N . TYR A 1 75 ? 32.322 -8.003 -40.385 1.00 88.81 75 TYR A N 1
ATOM 574 C CA . TYR A 1 75 ? 30.916 -8.208 -40.029 1.00 88.81 75 TYR A CA 1
ATOM 575 C C . TYR A 1 75 ? 30.674 -8.142 -38.507 1.00 88.81 75 TYR A C 1
ATOM 577 O O . TYR A 1 75 ? 29.779 -7.436 -38.044 1.00 88.81 75 TYR A O 1
ATOM 585 N N . ILE A 1 76 ? 31.525 -8.784 -37.698 1.00 91.12 76 ILE A N 1
ATOM 586 C CA . ILE A 1 76 ? 31.434 -8.706 -36.228 1.00 91.12 76 ILE A CA 1
ATOM 587 C C . ILE A 1 76 ? 31.668 -7.272 -35.728 1.00 91.12 76 ILE A C 1
ATOM 589 O O . ILE A 1 76 ? 30.940 -6.799 -34.855 1.00 91.12 76 ILE A O 1
ATOM 593 N N . LYS A 1 77 ? 32.631 -6.536 -36.302 1.00 92.38 77 LYS A N 1
ATOM 594 C CA . LYS A 1 77 ? 32.839 -5.112 -35.971 1.00 92.38 77 LYS A CA 1
ATOM 595 C C . LYS A 1 77 ? 31.586 -4.276 -36.251 1.00 92.38 77 LYS A C 1
ATOM 597 O O . LYS A 1 77 ? 31.248 -3.407 -35.452 1.00 92.38 77 LYS A O 1
ATOM 602 N N . HIS A 1 78 ? 30.881 -4.563 -37.344 1.00 91.31 78 HIS A N 1
ATOM 603 C CA . HIS A 1 78 ? 29.620 -3.914 -37.698 1.00 91.31 78 HIS A CA 1
ATOM 604 C C . HIS A 1 78 ? 28.490 -4.195 -36.699 1.00 91.31 78 HIS A C 1
ATOM 606 O O . HIS A 1 78 ? 27.716 -3.279 -36.410 1.00 91.31 78 HIS A O 1
ATOM 612 N N . TRP A 1 79 ? 28.418 -5.407 -36.149 1.00 92.44 79 TRP A N 1
ATOM 613 C CA . TRP A 1 79 ? 27.500 -5.750 -35.060 1.00 92.44 79 TRP A CA 1
ATOM 614 C C . TRP A 1 79 ? 27.833 -4.999 -33.774 1.00 92.44 79 TRP A C 1
ATOM 616 O O . TRP A 1 79 ? 26.974 -4.317 -33.219 1.00 92.44 79 TRP A O 1
ATOM 626 N N . ILE A 1 80 ? 29.089 -5.074 -33.329 1.00 94.00 80 ILE A N 1
ATOM 627 C CA . ILE A 1 80 ? 29.538 -4.435 -32.084 1.00 94.00 80 ILE A CA 1
ATOM 628 C C . ILE A 1 80 ? 29.312 -2.921 -32.143 1.00 94.00 80 ILE A C 1
ATOM 630 O O . ILE A 1 80 ? 28.757 -2.351 -31.207 1.00 94.00 80 ILE A O 1
ATOM 634 N N . ALA A 1 81 ? 29.673 -2.272 -33.255 1.00 92.56 81 ALA A N 1
ATOM 635 C CA . ALA A 1 81 ? 29.473 -0.835 -33.423 1.00 92.56 81 ALA A CA 1
ATOM 636 C C . ALA A 1 81 ? 27.991 -0.438 -33.312 1.00 92.56 81 ALA A C 1
ATOM 638 O O . ALA A 1 81 ? 27.664 0.523 -32.621 1.00 92.56 81 ALA A O 1
ATOM 639 N N . ARG A 1 82 ? 27.081 -1.198 -33.937 1.00 91.50 82 ARG A N 1
ATOM 640 C CA . ARG A 1 82 ? 25.635 -0.925 -33.897 1.00 91.50 82 ARG A CA 1
ATOM 641 C C . ARG A 1 82 ? 25.034 -1.198 -32.519 1.00 91.50 82 ARG A C 1
ATOM 643 O O . ARG A 1 82 ? 24.256 -0.379 -32.048 1.00 91.50 82 ARG A O 1
ATOM 650 N N . ILE A 1 83 ? 25.441 -2.270 -31.835 1.00 92.50 83 ILE A N 1
ATOM 651 C CA . ILE A 1 83 ? 25.020 -2.545 -30.450 1.00 92.50 83 ILE A CA 1
ATOM 652 C C . ILE A 1 83 ? 25.450 -1.401 -29.526 1.00 92.50 83 ILE A C 1
ATOM 654 O O . ILE A 1 83 ? 24.642 -0.885 -28.755 1.00 92.50 83 ILE A O 1
ATOM 658 N N . ILE A 1 84 ? 26.705 -0.956 -29.621 1.00 93.88 84 ILE A N 1
ATOM 659 C CA . ILE A 1 84 ? 27.203 0.134 -28.777 1.00 93.88 84 ILE A CA 1
ATOM 660 C C . ILE A 1 84 ? 26.450 1.435 -29.085 1.00 93.88 84 ILE A C 1
ATOM 662 O O . ILE A 1 84 ? 25.922 2.066 -28.172 1.00 93.88 84 ILE A O 1
ATOM 666 N N . CYS A 1 85 ? 26.356 1.825 -30.357 1.00 90.25 85 CYS A N 1
ATOM 667 C CA . CYS A 1 85 ? 25.783 3.114 -30.741 1.00 90.25 85 CYS A CA 1
ATOM 668 C C . CYS A 1 85 ? 24.257 3.193 -30.614 1.00 90.25 85 CYS A C 1
ATOM 670 O O . CYS A 1 85 ? 23.749 4.265 -30.299 1.00 90.25 85 CYS A O 1
ATOM 672 N N . LEU A 1 86 ? 23.528 2.102 -30.864 1.00 90.00 86 LEU A N 1
ATOM 673 C CA . LEU A 1 86 ? 22.060 2.110 -30.918 1.00 90.00 86 LEU A CA 1
ATOM 674 C C . LEU A 1 86 ? 21.395 1.531 -29.666 1.00 90.00 86 LEU A C 1
ATOM 676 O O . LEU A 1 86 ? 20.205 1.757 -29.473 1.00 90.00 86 LEU A O 1
ATOM 680 N N . ILE A 1 87 ? 22.132 0.807 -28.815 1.00 89.56 87 ILE A N 1
ATOM 681 C CA . ILE A 1 87 ? 21.588 0.210 -27.583 1.00 89.56 87 ILE A CA 1
ATOM 682 C C . ILE A 1 87 ? 22.310 0.766 -26.357 1.00 89.56 87 ILE A C 1
ATOM 684 O O . ILE A 1 87 ? 21.683 1.402 -25.512 1.00 89.56 87 ILE A O 1
ATOM 688 N N . VAL A 1 88 ? 23.629 0.571 -26.264 1.00 92.62 88 VAL A N 1
ATOM 689 C CA . VAL A 1 88 ? 24.382 0.904 -25.041 1.00 92.62 88 VAL A CA 1
ATOM 690 C C . VAL A 1 88 ? 24.392 2.408 -24.779 1.00 92.62 88 VAL A C 1
ATOM 692 O O . VAL A 1 88 ? 24.080 2.826 -23.667 1.00 92.62 88 VAL A O 1
ATOM 695 N N . ILE A 1 89 ? 24.713 3.227 -25.786 1.00 91.56 89 ILE A N 1
ATOM 696 C CA . ILE A 1 89 ? 24.763 4.688 -25.630 1.00 91.56 89 ILE A CA 1
ATOM 697 C C . ILE A 1 89 ? 23.381 5.262 -25.259 1.00 91.56 89 ILE A C 1
ATOM 699 O O . ILE A 1 89 ? 23.314 5.982 -24.263 1.00 91.56 89 ILE A O 1
ATOM 703 N N . PRO A 1 90 ? 22.271 4.941 -25.959 1.00 89.38 90 PRO A N 1
ATOM 704 C CA . PRO A 1 90 ? 20.946 5.429 -25.570 1.00 89.38 90 PRO A CA 1
ATOM 705 C C . PRO A 1 90 ? 20.515 5.005 -24.162 1.00 89.38 90 PRO A C 1
ATOM 707 O O . PRO A 1 90 ? 20.010 5.841 -23.414 1.00 89.38 90 PRO A O 1
ATOM 710 N N . ILE A 1 91 ? 20.761 3.748 -23.762 1.00 90.81 91 ILE A N 1
ATOM 711 C CA . ILE A 1 91 ? 20.468 3.286 -22.394 1.00 90.81 91 ILE A CA 1
ATOM 712 C C . ILE A 1 91 ? 21.314 4.052 -21.374 1.00 90.81 91 ILE A C 1
ATOM 714 O O . ILE A 1 91 ? 20.787 4.480 -20.353 1.00 90.81 91 ILE A O 1
ATOM 718 N N . ALA A 1 92 ? 22.604 4.269 -21.640 1.00 93.25 92 ALA A N 1
ATOM 719 C CA . ALA A 1 92 ? 23.476 5.015 -20.737 1.00 93.25 92 ALA A CA 1
ATOM 720 C C . ALA A 1 92 ? 23.021 6.473 -20.570 1.00 93.25 92 ALA A C 1
ATOM 722 O O . ALA A 1 92 ? 22.983 6.970 -19.448 1.00 93.25 92 ALA A O 1
ATOM 723 N N . VAL A 1 93 ? 22.630 7.142 -21.661 1.00 92.25 93 VAL A N 1
ATOM 724 C CA . VAL A 1 93 ? 22.087 8.511 -21.618 1.00 92.25 93 VAL A CA 1
ATOM 725 C C . VAL A 1 93 ? 20.777 8.557 -20.828 1.00 92.25 93 VAL A C 1
ATOM 727 O O . VAL A 1 93 ? 20.611 9.439 -19.990 1.00 92.25 93 VAL A O 1
ATOM 730 N N . TYR A 1 94 ? 19.882 7.588 -21.036 1.00 88.75 94 TYR A N 1
ATOM 731 C CA . TYR A 1 94 ? 18.629 7.470 -20.286 1.00 88.75 94 TYR A CA 1
ATOM 732 C C . TYR A 1 94 ? 18.866 7.214 -18.789 1.00 88.75 94 TYR A C 1
ATOM 734 O O . TYR A 1 94 ? 18.295 7.884 -17.936 1.00 88.75 94 TYR A O 1
ATOM 742 N N . MET A 1 95 ? 19.753 6.285 -18.432 1.00 91.69 95 MET A N 1
ATOM 743 C CA . MET A 1 95 ? 20.083 6.030 -17.025 1.00 91.69 95 MET A CA 1
ATOM 744 C C . MET A 1 95 ? 20.753 7.244 -16.373 1.00 91.69 95 MET A C 1
ATOM 746 O O . MET A 1 95 ? 20.471 7.550 -15.215 1.00 91.69 95 MET A O 1
ATOM 750 N N . LEU A 1 96 ? 21.601 7.966 -17.114 1.00 93.38 96 LEU A N 1
ATOM 751 C CA . LEU A 1 96 ? 22.233 9.195 -16.641 1.00 93.38 96 LEU A CA 1
ATOM 752 C C . LEU A 1 96 ? 21.207 10.310 -16.403 1.00 93.38 96 LEU A C 1
ATOM 754 O O . LEU A 1 96 ? 21.326 11.017 -15.404 1.00 93.38 96 LEU A O 1
ATOM 758 N N . SER A 1 97 ? 20.194 10.466 -17.262 1.00 92.25 97 SER A N 1
ATOM 759 C CA . SER A 1 97 ? 19.153 11.478 -17.045 1.00 92.25 97 SER A CA 1
ATOM 760 C C . SER A 1 97 ? 18.341 11.191 -15.780 1.00 92.25 97 SER A C 1
ATOM 762 O O . SER A 1 97 ? 18.124 12.108 -14.991 1.00 92.25 97 SER A O 1
ATOM 764 N N . PHE A 1 98 ? 17.993 9.927 -15.509 1.00 90.12 98 PHE A N 1
ATOM 765 C CA . PHE A 1 98 ? 17.352 9.525 -14.248 1.00 90.12 98 PHE A CA 1
ATOM 766 C C . PHE A 1 98 ? 18.266 9.704 -13.031 1.00 90.12 98 PHE A C 1
ATOM 768 O O . PHE A 1 98 ? 17.810 10.165 -11.985 1.00 90.12 98 PHE A O 1
ATOM 775 N N . ALA A 1 99 ? 19.559 9.396 -13.158 1.00 91.44 99 ALA A N 1
ATOM 776 C CA . ALA A 1 99 ? 20.525 9.633 -12.089 1.00 91.44 99 ALA A CA 1
ATOM 777 C C . ALA A 1 99 ? 20.629 11.130 -11.747 1.00 91.44 99 ALA A C 1
ATOM 779 O O . ALA A 1 99 ? 20.582 11.500 -10.576 1.00 91.44 99 ALA A O 1
ATOM 780 N N . ILE A 1 100 ? 20.696 11.999 -12.763 1.00 93.56 100 ILE A N 1
ATOM 781 C CA . ILE A 1 100 ? 20.680 13.457 -12.586 1.00 93.56 100 ILE A CA 1
ATOM 782 C C . ILE A 1 100 ? 19.339 13.915 -11.994 1.00 93.56 100 ILE A C 1
ATOM 784 O O . ILE A 1 100 ? 19.331 14.734 -11.078 1.00 93.56 100 ILE A O 1
ATOM 788 N N . HIS A 1 101 ? 18.213 13.370 -12.461 1.00 89.50 101 HIS A N 1
ATOM 789 C CA . HIS A 1 101 ? 16.881 13.687 -11.944 1.00 89.50 101 HIS A CA 1
ATOM 790 C C . HIS A 1 101 ? 16.780 13.427 -10.435 1.00 89.50 101 HIS A C 1
ATOM 792 O O . HIS A 1 101 ? 16.404 14.333 -9.692 1.00 89.50 101 HIS A O 1
ATOM 798 N N . PHE A 1 102 ? 17.173 12.236 -9.968 1.00 87.94 102 PHE A N 1
ATOM 799 C CA . PHE A 1 102 ? 17.149 11.894 -8.541 1.00 87.94 102 PHE A CA 1
ATOM 800 C C . PHE A 1 102 ? 18.213 12.636 -7.723 1.00 87.94 102 PHE A C 1
ATOM 802 O O . PHE A 1 102 ? 17.969 12.955 -6.562 1.00 87.94 102 PHE A O 1
ATOM 809 N N . ALA A 1 103 ? 19.364 12.972 -8.316 1.00 89.12 103 ALA A N 1
ATOM 810 C CA . ALA A 1 103 ? 20.379 13.786 -7.649 1.00 89.12 103 ALA A CA 1
ATOM 811 C C . ALA A 1 103 ? 19.914 15.237 -7.420 1.00 89.12 103 ALA A C 1
ATOM 813 O O . ALA A 1 103 ? 20.236 15.831 -6.391 1.00 89.12 103 ALA A O 1
ATOM 814 N N . ILE A 1 104 ? 19.153 15.810 -8.361 1.00 91.69 104 ILE A N 1
ATOM 815 C CA . ILE A 1 104 ? 18.609 17.173 -8.255 1.00 91.69 104 ILE A CA 1
ATOM 816 C C . ILE A 1 104 ? 17.364 17.202 -7.355 1.00 91.69 104 ILE A C 1
ATOM 818 O O . ILE A 1 104 ? 17.244 18.080 -6.500 1.00 91.69 104 ILE A O 1
ATOM 822 N N . LEU A 1 105 ? 16.431 16.262 -7.535 1.00 89.38 105 LEU A N 1
ATOM 823 C CA . LEU A 1 105 ? 15.160 16.196 -6.805 1.00 89.38 105 LEU A CA 1
ATOM 824 C C . LEU A 1 105 ? 15.259 15.286 -5.578 1.00 89.38 105 LEU A C 1
ATOM 826 O O . LEU A 1 105 ? 14.526 14.312 -5.433 1.00 89.38 105 LEU A O 1
ATOM 830 N N . ASN A 1 106 ? 16.158 15.640 -4.665 1.00 89.06 106 ASN A N 1
ATOM 831 C CA . ASN A 1 106 ? 16.407 14.882 -3.440 1.00 89.06 106 ASN A CA 1
ATOM 832 C C . ASN A 1 106 ? 15.552 15.328 -2.239 1.00 89.06 106 ASN A C 1
ATOM 834 O O . ASN A 1 106 ? 15.841 14.931 -1.113 1.00 89.06 106 ASN A O 1
ATOM 838 N N . ARG A 1 107 ? 14.532 16.172 -2.441 1.00 88.31 107 ARG A N 1
ATOM 839 C CA . ARG A 1 107 ? 13.665 16.696 -1.370 1.00 88.31 107 ARG A CA 1
ATOM 840 C C . ARG A 1 107 ? 12.265 16.094 -1.433 1.00 88.31 107 ARG A C 1
ATOM 842 O O . ARG A 1 107 ? 11.741 15.864 -2.520 1.00 88.31 107 ARG A O 1
ATOM 849 N N . SER A 1 108 ? 11.656 15.892 -0.265 1.00 86.62 108 SER A N 1
ATOM 850 C CA . SER A 1 108 ? 10.266 15.432 -0.137 1.00 86.62 108 SER A CA 1
ATOM 851 C C . SER A 1 108 ? 9.273 16.479 -0.666 1.00 86.62 108 SER A C 1
ATOM 853 O O . SER A 1 108 ? 9.512 17.687 -0.587 1.00 86.62 108 SER A O 1
ATOM 855 N N . GLY A 1 109 ? 8.155 16.014 -1.226 1.00 84.81 109 GLY A N 1
ATOM 856 C CA . GLY A 1 109 ? 7.116 16.859 -1.819 1.00 84.81 109 GLY A CA 1
ATOM 857 C C . GLY A 1 109 ? 5.808 16.093 -2.048 1.00 84.81 109 GLY A C 1
ATOM 858 O O . GLY A 1 109 ? 5.779 14.878 -1.906 1.00 84.81 109 GLY A O 1
ATOM 859 N N . PRO A 1 110 ? 4.708 16.755 -2.447 1.00 75.44 110 PRO A N 1
ATOM 860 C CA . PRO A 1 110 ? 3.371 16.141 -2.485 1.00 75.44 110 PRO A CA 1
ATOM 861 C C . PRO A 1 110 ? 3.225 14.952 -3.455 1.00 75.44 110 PRO A C 1
ATOM 863 O O . PRO A 1 110 ? 2.291 14.164 -3.320 1.00 75.44 110 PRO A O 1
ATOM 866 N N . GLY A 1 111 ? 4.127 14.825 -4.435 1.00 77.88 111 GLY A N 1
ATOM 867 C CA . GLY A 1 111 ? 4.154 13.716 -5.394 1.00 77.88 111 GLY A CA 1
ATOM 868 C C . GLY A 1 111 ? 4.944 12.485 -4.935 1.00 77.88 111 GLY A C 1
ATOM 869 O O . GLY A 1 111 ? 4.898 11.459 -5.609 1.00 77.88 111 GLY A O 1
ATOM 870 N N . ASP A 1 112 ? 5.659 12.554 -3.808 1.00 82.88 112 ASP A N 1
ATOM 871 C CA . ASP A 1 112 ? 6.502 11.448 -3.334 1.00 82.88 112 ASP A CA 1
ATOM 872 C C . ASP A 1 112 ? 5.709 10.261 -2.767 1.00 82.88 112 ASP A C 1
ATOM 874 O O . ASP A 1 112 ? 6.219 9.143 -2.722 1.00 82.88 112 ASP A O 1
ATOM 878 N N . ALA A 1 113 ? 4.438 10.471 -2.423 1.00 77.12 113 ALA A N 1
ATOM 879 C CA . ALA A 1 113 ? 3.557 9.456 -1.858 1.00 77.12 113 ALA A CA 1
ATOM 880 C C . ALA A 1 113 ? 3.254 8.295 -2.828 1.00 77.12 113 ALA A C 1
ATOM 882 O O . ALA A 1 113 ? 2.867 7.214 -2.383 1.00 77.12 113 ALA A O 1
ATOM 883 N N . GLN A 1 114 ? 3.500 8.465 -4.133 1.00 80.25 114 GLN A N 1
ATOM 884 C CA . GLN A 1 114 ? 3.429 7.382 -5.125 1.00 80.25 114 GLN A CA 1
ATOM 885 C C . GLN A 1 114 ? 4.688 6.498 -5.162 1.00 80.25 114 GLN A C 1
ATOM 887 O O . GLN A 1 114 ? 4.669 5.430 -5.771 1.00 80.25 114 GLN A O 1
ATOM 892 N N . MET A 1 115 ? 5.780 6.919 -4.519 1.00 85.12 115 MET A N 1
ATOM 893 C CA . MET A 1 115 ? 7.027 6.155 -4.450 1.00 85.12 115 MET A CA 1
ATOM 894 C C . MET A 1 115 ? 7.020 5.191 -3.266 1.00 85.12 115 MET A C 1
ATOM 896 O O . MET A 1 115 ? 6.280 5.374 -2.296 1.00 85.12 115 MET A O 1
ATOM 900 N N . SER A 1 116 ? 7.876 4.168 -3.304 1.00 86.94 116 SER A N 1
ATOM 901 C CA . SER A 1 116 ? 8.025 3.241 -2.176 1.00 86.94 116 SER A CA 1
ATOM 902 C C . SER A 1 116 ? 8.416 3.987 -0.894 1.00 86.94 116 SER A C 1
ATOM 904 O O . SER A 1 116 ? 9.099 5.013 -0.937 1.00 86.94 116 SER A O 1
ATOM 906 N N . SER A 1 117 ? 7.989 3.483 0.267 1.00 87.31 117 SER A N 1
ATOM 907 C CA . SER A 1 117 ? 8.303 4.133 1.548 1.00 87.31 117 SER A CA 1
ATOM 908 C C . SER A 1 117 ? 9.812 4.198 1.804 1.00 87.31 117 SER A C 1
ATOM 910 O O . SER A 1 117 ? 10.296 5.193 2.330 1.00 87.31 117 SER A O 1
ATOM 912 N N . LEU A 1 118 ? 10.571 3.190 1.356 1.00 86.06 118 LEU A N 1
ATOM 913 C CA . LEU A 1 118 ? 12.032 3.188 1.464 1.00 86.06 118 LEU A CA 1
ATOM 914 C C . LEU A 1 118 ? 12.685 4.263 0.582 1.00 86.06 118 LEU A C 1
ATOM 916 O O . LEU A 1 118 ? 13.632 4.910 1.012 1.00 86.06 118 LEU A O 1
ATOM 920 N N . PHE A 1 119 ? 12.162 4.498 -0.626 1.00 87.06 119 PHE A N 1
ATOM 921 C CA . PHE A 1 119 ? 12.638 5.595 -1.470 1.00 87.06 119 PHE A CA 1
ATOM 922 C C . PHE A 1 119 ? 12.341 6.954 -0.827 1.00 87.06 119 PHE A C 1
ATOM 924 O O . PHE A 1 119 ? 13.220 7.806 -0.747 1.00 87.06 119 PHE A O 1
ATOM 931 N N . GLN A 1 120 ? 11.123 7.139 -0.307 1.00 87.56 120 GLN A N 1
ATOM 932 C CA . GLN A 1 120 ? 10.745 8.363 0.406 1.00 87.56 120 GLN A CA 1
ATOM 933 C C . GLN A 1 120 ? 11.612 8.613 1.650 1.00 87.56 120 GLN A C 1
ATOM 935 O O . GLN A 1 120 ? 11.915 9.764 1.957 1.00 87.56 120 GLN A O 1
ATOM 940 N N . ALA A 1 121 ? 12.050 7.555 2.338 1.00 86.38 121 ALA A N 1
ATOM 941 C CA . ALA A 1 121 ? 12.956 7.650 3.481 1.00 86.38 121 ALA A CA 1
ATOM 942 C C . ALA A 1 121 ? 14.345 8.201 3.120 1.00 86.38 121 ALA A C 1
ATOM 944 O O . ALA A 1 121 ? 15.002 8.795 3.971 1.00 86.38 121 ALA A O 1
ATOM 945 N N . GLY A 1 122 ? 14.776 8.055 1.863 1.00 84.94 122 GLY A N 1
ATOM 946 C CA . GLY A 1 122 ? 16.012 8.653 1.355 1.00 84.94 122 GLY A CA 1
ATOM 947 C C . GLY A 1 122 ? 15.895 10.134 0.974 1.00 84.94 122 GLY A C 1
ATOM 948 O O . GLY A 1 122 ? 16.910 10.768 0.692 1.00 84.94 122 GLY A O 1
ATOM 949 N N . LEU A 1 123 ? 14.685 10.711 0.952 1.00 87.44 123 LEU A N 1
ATOM 950 C CA . LEU A 1 123 ? 14.473 12.112 0.574 1.00 87.44 123 LEU A CA 1
ATOM 951 C C . LEU A 1 123 ? 14.702 13.057 1.757 1.00 87.44 123 LEU A C 1
ATOM 953 O O . LEU A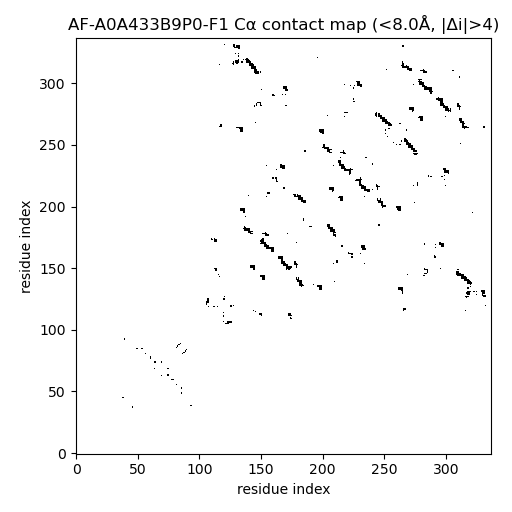 1 123 ? 14.196 12.849 2.856 1.00 87.44 123 LEU A O 1
ATOM 957 N N . VAL A 1 124 ? 15.393 14.168 1.520 1.00 86.44 124 VAL A N 1
ATOM 958 C CA . VAL A 1 124 ? 15.630 15.209 2.525 1.00 86.44 124 VAL A CA 1
ATOM 959 C C . VAL A 1 124 ? 14.324 15.917 2.883 1.00 86.44 124 VAL A C 1
ATOM 961 O O . VAL A 1 124 ? 13.578 16.359 2.005 1.00 86.44 124 VAL A O 1
ATOM 964 N N . GLY A 1 125 ? 14.072 16.075 4.185 1.00 83.12 125 GLY A N 1
ATOM 965 C CA . GLY A 1 125 ? 12.867 16.729 4.706 1.00 83.12 125 GLY A CA 1
ATOM 966 C C . GLY A 1 125 ? 11.659 15.800 4.849 1.00 83.12 125 GLY A C 1
ATOM 967 O O . GLY A 1 125 ? 10.543 16.290 5.005 1.00 83.12 125 GLY A O 1
ATOM 968 N N . ASN A 1 126 ? 11.863 14.480 4.790 1.00 85.06 126 ASN A N 1
ATOM 969 C CA . ASN A 1 126 ? 10.832 13.512 5.150 1.00 85.06 126 ASN A CA 1
ATOM 970 C C . ASN A 1 126 ? 10.550 13.538 6.671 1.00 85.06 126 ASN A C 1
ATOM 972 O O . ASN A 1 126 ? 11.370 13.996 7.466 1.00 85.06 126 ASN A O 1
ATOM 976 N N . SER A 1 127 ? 9.380 13.046 7.085 1.00 79.62 127 SER A N 1
ATOM 977 C CA . SER A 1 127 ? 8.976 12.999 8.499 1.00 79.62 127 SER A CA 1
ATOM 978 C C . SER A 1 127 ? 9.277 11.658 9.179 1.00 79.62 127 SER A C 1
ATOM 980 O O . SER A 1 127 ? 8.835 11.439 10.304 1.00 79.62 127 SER A O 1
ATOM 982 N N . PHE A 1 128 ? 9.967 10.734 8.504 1.00 81.50 128 PHE A N 1
ATOM 983 C CA . PHE A 1 128 ? 10.184 9.372 8.994 1.00 81.50 128 PHE A CA 1
ATOM 984 C C . PHE A 1 128 ? 11.320 9.271 10.013 1.00 81.50 128 PHE A C 1
ATOM 986 O O . PHE A 1 128 ? 11.372 8.295 10.753 1.00 81.50 128 PHE A O 1
ATOM 993 N N . ASP A 1 129 ? 12.173 10.292 10.131 1.00 70.44 129 ASP A N 1
ATOM 994 C CA . ASP A 1 129 ? 13.191 10.383 11.191 1.00 70.44 129 ASP A CA 1
ATOM 995 C C . ASP A 1 129 ? 12.590 10.320 12.608 1.00 70.44 129 ASP A C 1
ATOM 997 O O . ASP A 1 129 ? 13.285 9.999 13.574 1.00 70.44 129 ASP A O 1
ATOM 1001 N N . GLN A 1 130 ? 11.301 10.647 12.732 1.00 75.94 130 GLN A N 1
ATOM 1002 C CA . GLN A 1 130 ? 10.538 10.612 13.979 1.00 75.94 130 GLN A CA 1
ATOM 1003 C C . GLN A 1 130 ? 9.803 9.285 14.191 1.00 75.94 130 GLN A C 1
ATOM 1005 O O . GLN A 1 130 ? 9.148 9.123 15.215 1.00 75.94 130 GLN A O 1
ATOM 1010 N N . ASN A 1 131 ? 9.876 8.339 13.251 1.00 86.06 131 ASN A N 1
ATOM 1011 C CA . ASN A 1 131 ? 9.185 7.066 13.394 1.00 86.06 131 ASN A CA 1
ATOM 1012 C C . ASN A 1 131 ? 9.866 6.219 14.482 1.00 86.06 131 ASN A C 1
ATOM 1014 O O . ASN A 1 131 ? 11.066 5.945 14.375 1.00 86.06 131 ASN A O 1
ATOM 1018 N N . PRO A 1 132 ? 9.126 5.715 15.488 1.00 86.00 132 PRO A N 1
ATOM 1019 C CA . PRO A 1 132 ? 9.639 4.653 16.332 1.00 86.00 132 PRO A CA 1
ATOM 1020 C C . PRO A 1 132 ? 9.949 3.413 15.488 1.00 86.00 132 PRO A C 1
ATOM 1022 O O . PRO A 1 132 ? 9.180 3.047 14.587 1.00 86.00 132 PRO A O 1
ATOM 1025 N N . LEU A 1 133 ? 11.055 2.740 15.808 1.00 87.12 133 LEU A N 1
ATOM 1026 C CA . LEU A 1 133 ? 11.480 1.547 15.082 1.00 87.12 133 LEU A CA 1
ATOM 1027 C C . LEU A 1 133 ? 10.451 0.418 15.190 1.00 87.12 133 LEU A C 1
ATOM 1029 O O . LEU A 1 133 ? 10.062 -0.135 14.171 1.00 87.12 133 LEU A O 1
ATOM 1033 N N . GLU A 1 134 ? 9.997 0.096 16.400 1.00 90.81 134 GLU A N 1
ATOM 1034 C CA . GLU A 1 134 ? 9.179 -1.090 16.687 1.00 90.81 134 GLU A CA 1
ATOM 1035 C C . GLU A 1 134 ? 7.709 -0.721 16.889 1.00 90.81 134 GLU A C 1
ATOM 1037 O O . GLU A 1 134 ? 7.396 0.130 17.724 1.00 90.81 134 GLU A O 1
ATOM 1042 N N . LEU A 1 135 ? 6.806 -1.387 16.167 1.00 93.75 135 LEU A N 1
ATOM 1043 C CA . LEU A 1 135 ? 5.363 -1.228 16.321 1.00 93.75 135 LEU A CA 1
ATOM 1044 C C . LEU A 1 135 ? 4.911 -1.711 17.705 1.00 93.75 135 LEU A C 1
ATOM 1046 O O . LEU A 1 135 ? 5.192 -2.839 18.108 1.00 93.75 135 LEU A O 1
ATOM 1050 N N . ALA A 1 136 ? 4.137 -0.875 18.394 1.00 94.00 136 ALA A N 1
ATOM 1051 C CA . ALA A 1 136 ? 3.520 -1.210 19.672 1.00 94.00 136 ALA A CA 1
ATOM 1052 C C . ALA A 1 136 ? 2.000 -1.009 19.653 1.00 94.00 136 ALA A C 1
ATOM 1054 O O . ALA A 1 136 ? 1.475 -0.188 18.896 1.00 94.00 136 ALA A O 1
ATOM 1055 N N . TYR A 1 137 ? 1.290 -1.715 20.528 1.00 94.88 137 TYR A N 1
ATOM 1056 C CA . TYR A 1 137 ? -0.146 -1.537 20.716 1.00 94.88 137 TYR A CA 1
ATOM 1057 C C . TYR A 1 137 ? -0.471 -0.121 21.219 1.00 94.88 137 TYR A C 1
ATOM 1059 O O . TYR A 1 137 ? 0.141 0.392 22.163 1.00 94.88 137 TYR A O 1
ATOM 1067 N N . GLY A 1 138 ? -1.464 0.509 20.594 1.00 93.38 138 GLY A N 1
ATOM 1068 C CA . GLY A 1 138 ? -1.856 1.905 20.801 1.00 93.38 138 GLY A CA 1
ATOM 1069 C C . GLY A 1 138 ? -1.087 2.909 19.938 1.00 93.38 138 GLY A C 1
ATOM 1070 O O . GLY A 1 138 ? -1.319 4.109 20.064 1.00 93.38 138 GLY A O 1
ATOM 1071 N N . SER A 1 139 ? -0.181 2.451 19.070 1.00 94.19 139 SER A N 1
ATOM 1072 C CA . SER A 1 139 ? 0.514 3.341 18.135 1.00 94.19 139 SER A CA 1
ATOM 1073 C C . SER A 1 139 ? -0.400 3.762 16.990 1.00 94.19 139 SER A C 1
ATOM 1075 O O . SER A 1 139 ? -1.207 2.962 16.509 1.00 94.19 139 SER A O 1
ATOM 1077 N N . ARG A 1 140 ? -0.222 5.003 16.530 1.00 95.56 140 ARG A N 1
ATOM 1078 C CA . ARG A 1 140 ? -0.834 5.535 15.310 1.00 95.56 140 ARG A CA 1
ATOM 1079 C C . ARG A 1 140 ? 0.101 5.293 14.140 1.00 95.56 140 ARG A C 1
ATOM 1081 O O . ARG A 1 140 ? 1.283 5.628 14.214 1.00 95.56 140 ARG A O 1
ATOM 1088 N N . VAL A 1 141 ? -0.415 4.702 13.077 1.00 96.50 141 VAL A N 1
ATOM 1089 C CA . VAL A 1 141 ? 0.366 4.301 11.911 1.00 96.50 141 VAL A CA 1
ATOM 1090 C C . VAL A 1 141 ? -0.380 4.576 10.620 1.00 96.50 141 VAL A C 1
ATOM 1092 O O . VAL A 1 141 ? -1.607 4.588 10.587 1.00 96.50 141 VAL A O 1
ATOM 1095 N N . THR A 1 142 ? 0.375 4.738 9.540 1.00 96.50 142 THR A N 1
ATOM 1096 C CA . THR A 1 142 ? -0.161 4.687 8.181 1.00 96.50 142 THR A CA 1
ATOM 1097 C C . THR A 1 142 ? 0.350 3.422 7.501 1.00 96.50 142 THR A C 1
ATOM 1099 O O . THR A 1 142 ? 1.544 3.108 7.543 1.00 96.50 142 THR A O 1
ATOM 1102 N N . PHE A 1 143 ? -0.557 2.661 6.891 1.00 97.31 143 PHE A N 1
ATOM 1103 C CA . PHE A 1 143 ? -0.200 1.458 6.143 1.00 97.31 143 PHE A CA 1
ATOM 1104 C C . PHE A 1 143 ? -0.141 1.776 4.660 1.00 97.31 143 PHE A C 1
ATOM 1106 O O . PHE A 1 143 ? -1.098 2.311 4.106 1.00 97.31 143 PHE A O 1
ATOM 1113 N N . LYS A 1 144 ? 0.956 1.408 4.007 1.00 95.69 144 LYS A N 1
ATOM 1114 C CA . LYS A 1 144 ? 1.099 1.514 2.559 1.00 95.69 144 LYS A CA 1
ATOM 1115 C C . LYS A 1 144 ? 1.019 0.139 1.922 1.00 95.69 144 LYS A C 1
ATOM 1117 O O . LYS A 1 144 ? 1.654 -0.800 2.400 1.00 95.69 144 LYS A O 1
ATOM 1122 N N . ASN A 1 145 ? 0.252 0.026 0.842 1.00 96.06 145 ASN A N 1
ATOM 1123 C CA . ASN A 1 145 ? 0.252 -1.176 0.022 1.00 96.06 145 ASN A CA 1
ATOM 1124 C C . ASN A 1 145 ? 1.564 -1.276 -0.772 1.00 96.06 145 ASN A C 1
ATOM 1126 O O . ASN A 1 145 ? 2.016 -0.296 -1.363 1.00 96.06 145 ASN A O 1
ATOM 1130 N N . TYR A 1 146 ? 2.163 -2.463 -0.797 1.00 92.94 146 TYR A N 1
ATOM 1131 C CA . TYR A 1 146 ? 3.445 -2.699 -1.463 1.00 92.94 146 TYR A CA 1
ATOM 1132 C C . TYR A 1 146 ? 3.314 -2.933 -2.976 1.00 92.94 146 TYR A C 1
ATOM 1134 O O . TYR A 1 146 ? 4.289 -2.766 -3.710 1.00 92.94 146 TYR A O 1
ATOM 1142 N N . GLY A 1 147 ? 2.134 -3.338 -3.454 1.00 89.62 147 GLY A N 1
ATOM 1143 C CA . GLY A 1 147 ? 1.896 -3.598 -4.869 1.00 89.62 147 GLY A CA 1
ATOM 1144 C C . GLY A 1 147 ? 2.187 -2.372 -5.740 1.00 89.62 147 GLY A C 1
ATOM 1145 O O . GLY A 1 147 ? 2.112 -1.229 -5.289 1.00 89.62 147 GLY A O 1
ATOM 1146 N N . TYR A 1 148 ? 2.511 -2.593 -7.018 1.00 86.38 148 TYR A N 1
ATOM 1147 C CA . TYR A 1 148 ? 2.691 -1.486 -7.962 1.00 86.38 148 TYR A CA 1
ATOM 1148 C C . TYR A 1 148 ? 1.431 -0.615 -7.994 1.00 86.38 148 TYR A C 1
ATOM 1150 O O . TYR A 1 148 ? 0.337 -1.151 -8.144 1.00 86.38 148 TYR A O 1
ATOM 1158 N N . GLY A 1 149 ? 1.586 0.706 -7.876 1.00 82.69 149 GLY A N 1
ATOM 1159 C CA . GLY A 1 149 ? 0.453 1.632 -7.773 1.00 82.69 149 GLY A CA 1
ATOM 1160 C C . GLY A 1 149 ? -0.217 1.658 -6.393 1.00 82.69 149 GLY A C 1
ATOM 1161 O O . GLY A 1 149 ? -1.268 2.280 -6.248 1.00 82.69 149 GLY A O 1
ATOM 1162 N N . GLY A 1 150 ? 0.381 1.021 -5.383 1.00 83.75 150 GLY A N 1
ATOM 1163 C CA . GLY A 1 150 ? -0.132 0.954 -4.019 1.00 83.75 150 GLY A CA 1
ATOM 1164 C C . GLY A 1 150 ? -0.279 2.325 -3.356 1.00 83.75 150 GLY A C 1
ATOM 1165 O O . GLY A 1 150 ? 0.616 3.170 -3.415 1.00 83.75 150 GLY A O 1
ATOM 1166 N N . GLY A 1 151 ? -1.434 2.543 -2.725 1.00 92.88 151 GLY A N 1
ATOM 1167 C CA . GLY A 1 151 ? -1.734 3.737 -1.936 1.00 92.88 151 GLY A CA 1
ATOM 1168 C C . GLY A 1 151 ? -1.622 3.494 -0.430 1.00 92.88 151 GLY A C 1
ATOM 1169 O O . GLY A 1 151 ? -1.290 2.397 0.026 1.00 92.88 151 GLY A O 1
ATOM 1170 N N . LEU A 1 152 ? -1.927 4.534 0.341 1.00 95.81 152 LEU A N 1
ATOM 1171 C CA . LEU A 1 152 ? -2.092 4.473 1.790 1.00 95.81 152 LEU A CA 1
ATOM 1172 C C . LEU A 1 152 ? -3.497 3.984 2.125 1.00 95.81 152 LEU A C 1
ATOM 1174 O O . LEU A 1 152 ? -4.458 4.426 1.499 1.00 95.81 152 LEU A O 1
ATOM 1178 N N . LEU A 1 153 ? -3.621 3.070 3.086 1.00 98.19 153 LEU A N 1
ATOM 1179 C CA . LEU A 1 153 ? -4.916 2.615 3.584 1.00 98.19 153 LEU A CA 1
ATOM 1180 C C . LEU A 1 153 ? -5.679 3.811 4.165 1.00 98.19 153 LEU A C 1
ATOM 1182 O O . LEU A 1 153 ? -5.180 4.497 5.056 1.00 98.19 153 LEU A O 1
ATOM 1186 N N . HIS A 1 154 ? -6.882 4.041 3.659 1.00 98.12 154 HIS A N 1
ATOM 1187 C CA . HIS A 1 154 ? -7.642 5.266 3.854 1.00 98.12 154 HIS A CA 1
ATOM 1188 C C . HIS A 1 154 ? -9.095 4.953 4.198 1.00 98.12 154 HIS A C 1
ATOM 1190 O O . HIS A 1 154 ? -9.652 3.948 3.748 1.00 98.12 154 HIS A O 1
ATOM 1196 N N . SER A 1 155 ? -9.722 5.824 4.983 1.00 98.50 155 SER A N 1
ATOM 1197 C CA . SER A 1 155 ? -11.147 5.736 5.286 1.00 98.50 155 SER A CA 1
ATOM 1198 C C . SER A 1 155 ? -11.723 7.132 5.507 1.00 98.50 155 SER A C 1
ATOM 1200 O O . SER A 1 155 ? -11.162 7.944 6.224 1.00 98.50 155 SER A O 1
ATOM 1202 N N . HIS A 1 156 ? -12.897 7.424 4.961 1.00 98.12 156 HIS A N 1
ATOM 1203 C CA . HIS A 1 156 ? -13.560 8.733 5.104 1.00 98.12 156 HIS A CA 1
ATOM 1204 C C . HIS A 1 156 ? -15.029 8.546 5.462 1.00 98.12 156 HIS A C 1
ATOM 1206 O O . HIS A 1 156 ? -15.545 7.444 5.349 1.00 98.12 156 HIS A O 1
ATOM 1212 N N . ILE A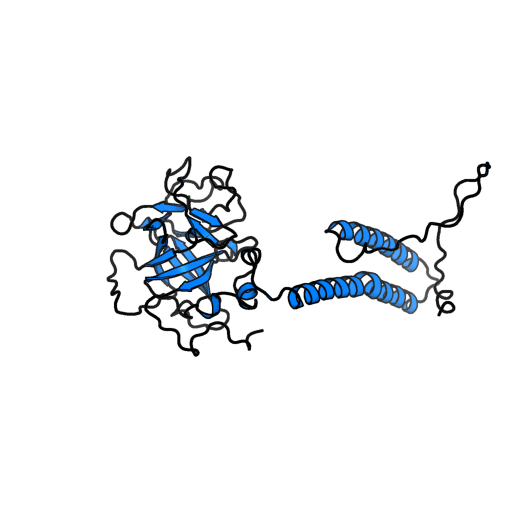 1 157 ? -15.717 9.584 5.938 1.00 97.69 157 ILE A N 1
ATOM 1213 C CA . ILE A 1 157 ? -17.065 9.461 6.531 1.00 97.69 157 ILE A CA 1
ATOM 1214 C C . ILE A 1 157 ? -18.153 8.914 5.585 1.00 97.69 157 ILE A C 1
ATOM 1216 O O . ILE A 1 157 ? -19.195 8.467 6.059 1.00 97.69 157 ILE A O 1
ATOM 1220 N N . GLN A 1 158 ? -17.949 8.967 4.266 1.00 98.25 158 GLN A N 1
ATOM 1221 C CA . GLN A 1 158 ? -18.902 8.471 3.273 1.00 98.25 158 GLN A CA 1
ATOM 1222 C C . GLN A 1 158 ? -19.026 6.942 3.314 1.00 98.25 158 GLN A C 1
ATOM 1224 O O . GLN A 1 158 ? -18.058 6.216 3.542 1.00 98.25 158 GLN A O 1
ATOM 1229 N N . THR A 1 159 ? -20.237 6.453 3.056 1.00 98.31 159 THR A N 1
ATOM 1230 C CA . THR A 1 159 ? -20.582 5.029 3.056 1.00 98.31 159 THR A CA 1
ATOM 1231 C C . THR A 1 159 ? -20.696 4.464 1.644 1.00 98.31 159 THR A C 1
ATOM 1233 O O . THR A 1 159 ? -20.829 5.213 0.671 1.00 98.31 159 THR A O 1
ATOM 1236 N N . TYR A 1 160 ? -20.598 3.141 1.496 1.00 98.12 160 TYR A N 1
ATOM 1237 C CA . TYR A 1 160 ? -20.831 2.496 0.203 1.00 98.12 160 TYR A CA 1
ATOM 1238 C C . TYR A 1 160 ? -22.284 2.716 -0.259 1.00 98.12 160 TYR A C 1
ATOM 1240 O O . TYR A 1 160 ? -23.201 2.615 0.552 1.00 98.12 160 TYR A O 1
ATOM 1248 N N . PRO A 1 161 ? -22.530 2.994 -1.553 1.00 97.19 161 PRO A N 1
ATOM 1249 C CA . PRO A 1 161 ? -23.889 3.183 -2.079 1.00 97.19 161 PRO A CA 1
ATOM 1250 C C . PRO A 1 161 ? -24.671 1.869 -2.254 1.00 97.19 161 PRO A C 1
ATOM 1252 O O . PRO A 1 161 ? -25.843 1.888 -2.616 1.00 97.19 161 PRO A O 1
ATOM 1255 N N . SER A 1 162 ? -24.002 0.731 -2.085 1.00 95.25 162 SER A N 1
ATOM 1256 C CA . SER A 1 162 ? -24.546 -0.621 -2.195 1.00 95.25 162 SER A CA 1
ATOM 1257 C C . SER A 1 162 ? -23.712 -1.563 -1.328 1.00 95.25 162 SER A C 1
ATOM 1259 O O . SER A 1 162 ? -22.648 -1.170 -0.860 1.00 95.25 162 SER A O 1
ATOM 1261 N N . GLY A 1 163 ? -24.128 -2.819 -1.176 1.00 96.00 163 GLY A N 1
ATOM 1262 C CA . GLY A 1 163 ? -23.396 -3.779 -0.348 1.00 96.00 163 GLY A CA 1
ATOM 1263 C C . GLY A 1 163 ? -23.832 -3.650 1.104 1.00 96.00 163 GLY A C 1
ATOM 1264 O O . GLY A 1 163 ? -25.018 -3.788 1.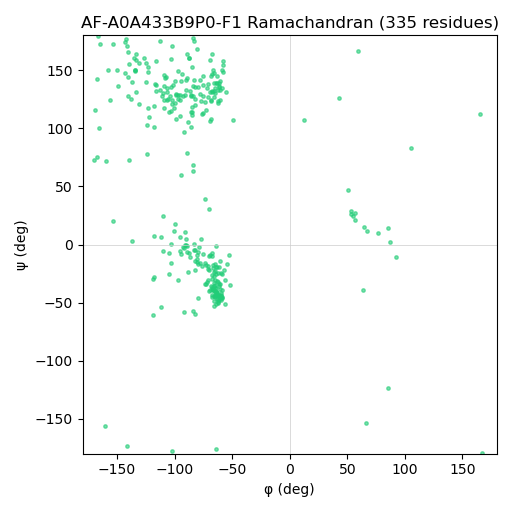389 1.00 96.00 163 GLY A O 1
ATOM 1265 N N . SER A 1 164 ? -22.892 -3.408 2.015 1.00 97.00 164 SER A N 1
ATOM 1266 C CA . SER A 1 164 ? -23.219 -3.244 3.439 1.00 97.00 164 SER A CA 1
ATOM 1267 C C . SER A 1 164 ? -23.702 -1.851 3.824 1.00 97.00 164 SER A C 1
ATOM 1269 O O . SER A 1 164 ? -24.182 -1.667 4.941 1.00 97.00 164 SER A O 1
ATOM 1271 N N . GLU A 1 165 ? -23.509 -0.869 2.939 1.00 97.88 165 GLU A N 1
ATOM 1272 C CA . GLU A 1 165 ? -23.757 0.553 3.212 1.00 97.88 165 GLU A CA 1
ATOM 1273 C C . GLU A 1 165 ? -22.968 1.093 4.424 1.00 97.88 165 GLU A C 1
ATOM 1275 O O . GLU A 1 165 ? -23.307 2.119 5.014 1.00 97.88 165 GLU A O 1
ATOM 1280 N N . GLN A 1 166 ? -21.878 0.416 4.799 1.00 97.94 166 GLN A N 1
ATOM 1281 C CA . GLN A 1 166 ? -20.963 0.851 5.854 1.00 97.94 166 GLN A CA 1
ATOM 1282 C C . GLN A 1 166 ? -19.932 1.859 5.327 1.00 97.94 166 GLN A C 1
ATOM 1284 O O . GLN A 1 166 ? -19.886 2.165 4.133 1.00 97.94 166 GLN A O 1
ATOM 1289 N N . GLN A 1 167 ? -19.111 2.406 6.232 1.00 98.50 167 GLN A N 1
ATOM 1290 C CA . GLN A 1 167 ? -18.088 3.393 5.883 1.00 98.50 167 GLN A CA 1
ATOM 1291 C C . GLN A 1 167 ? -17.076 2.792 4.895 1.00 98.50 167 GLN A C 1
ATOM 1293 O O . GLN A 1 167 ? -16.615 1.664 5.086 1.00 98.50 167 GLN A O 1
ATOM 1298 N N . GLN A 1 168 ? -16.735 3.560 3.858 1.00 98.38 168 GLN A N 1
ATOM 1299 C CA . GLN A 1 168 ? -15.822 3.125 2.805 1.00 98.38 168 GLN A CA 1
ATOM 1300 C C . GLN A 1 168 ? -14.382 3.022 3.306 1.00 98.38 168 GLN A C 1
ATOM 1302 O O . GLN A 1 168 ? -13.893 3.929 3.981 1.00 98.38 168 GLN A O 1
ATOM 1307 N N . VAL A 1 169 ? -13.696 1.960 2.884 1.00 98.50 169 VAL A N 1
ATOM 1308 C CA . VAL A 1 169 ? -12.244 1.806 3.015 1.00 98.50 169 VAL A CA 1
ATOM 1309 C C . VAL A 1 169 ? -11.635 1.744 1.621 1.00 98.50 169 VAL A C 1
ATOM 1311 O O . VAL A 1 169 ? -12.121 1.042 0.730 1.00 98.50 169 VAL A O 1
ATOM 1314 N N . THR A 1 170 ? -10.578 2.515 1.414 1.00 97.94 170 THR A N 1
ATOM 1315 C CA . THR A 1 170 ? -9.940 2.700 0.111 1.00 97.94 170 THR A CA 1
ATOM 1316 C C . THR A 1 170 ? -8.424 2.787 0.262 1.00 97.94 170 THR A C 1
ATOM 1318 O O . THR A 1 170 ? -7.881 2.755 1.367 1.00 97.94 170 THR A O 1
ATOM 1321 N N . CYS A 1 171 ? -7.720 2.889 -0.864 1.00 96.56 171 CYS A N 1
ATOM 1322 C CA . CYS A 1 171 ? -6.333 3.323 -0.892 1.00 96.56 171 CYS A CA 1
ATOM 1323 C C . CYS A 1 171 ? -6.214 4.700 -1.554 1.00 96.56 171 CYS A C 1
ATOM 1325 O O . CYS A 1 171 ? -6.675 4.904 -2.682 1.00 96.56 171 CYS A O 1
ATOM 1327 N N . TYR A 1 172 ? -5.561 5.630 -0.857 1.00 94.94 172 TYR A N 1
ATOM 1328 C CA . TYR A 1 172 ? -5.357 7.008 -1.292 1.00 94.94 172 TYR A CA 1
ATOM 1329 C C . TYR A 1 172 ? -3.870 7.316 -1.497 1.00 94.94 172 TYR A C 1
ATOM 1331 O O . TYR A 1 172 ? -3.018 6.911 -0.710 1.00 94.94 172 TYR A O 1
ATOM 1339 N N . HIS A 1 173 ? -3.529 8.025 -2.573 1.00 91.81 173 HIS A N 1
ATOM 1340 C CA . HIS A 1 173 ? -2.132 8.272 -2.967 1.00 91.81 173 HIS A CA 1
ATOM 1341 C C . HIS A 1 173 ? -1.515 9.531 -2.368 1.00 91.81 173 HIS A C 1
ATOM 1343 O O . HIS A 1 173 ? -0.389 9.865 -2.724 1.00 91.81 173 HIS A O 1
ATOM 1349 N N . HIS A 1 174 ? -2.220 10.242 -1.492 1.00 90.31 174 HIS A N 1
ATOM 1350 C CA . HIS A 1 174 ? -1.703 11.450 -0.858 1.00 90.31 174 HIS A CA 1
ATOM 1351 C C . HIS A 1 174 ? -1.731 11.324 0.662 1.00 90.31 174 HIS A C 1
ATOM 1353 O O . HIS A 1 174 ? -2.548 10.600 1.230 1.00 90.31 174 HIS A O 1
ATOM 1359 N N . LYS A 1 175 ? -0.818 12.048 1.313 1.00 89.38 175 LYS A N 1
ATOM 1360 C CA . LYS A 1 175 ? -0.750 12.155 2.772 1.00 89.38 175 LYS A CA 1
ATOM 1361 C C . LYS A 1 175 ? -1.969 12.940 3.272 1.00 89.38 175 LYS A C 1
ATOM 1363 O O . LYS A 1 175 ? -2.190 14.064 2.832 1.00 89.38 175 LYS A O 1
ATOM 1368 N N . ASP A 1 176 ? -2.741 12.328 4.163 1.00 92.62 176 ASP A N 1
ATOM 1369 C CA . ASP A 1 176 ? -3.984 12.852 4.734 1.00 92.62 176 ASP A CA 1
ATOM 1370 C C . ASP A 1 176 ? -4.165 12.289 6.155 1.00 92.62 176 ASP A C 1
ATOM 1372 O O . ASP A 1 176 ? -3.725 11.171 6.429 1.00 92.62 176 ASP A O 1
ATOM 1376 N N . GLY A 1 177 ? -4.815 13.036 7.053 1.00 94.38 177 GLY A N 1
ATOM 1377 C CA . GLY A 1 177 ? -5.089 12.570 8.422 1.00 94.38 177 GLY A CA 1
ATOM 1378 C C . GLY A 1 177 ? -6.035 11.363 8.479 1.00 94.38 177 GLY A C 1
ATOM 1379 O O . GLY A 1 177 ? -5.985 10.575 9.415 1.00 94.38 177 GLY A O 1
ATOM 1380 N N . ASN A 1 178 ? -6.842 11.153 7.438 1.00 97.56 178 ASN A N 1
ATOM 1381 C CA . ASN A 1 178 ? -7.694 9.972 7.267 1.00 97.56 178 ASN A CA 1
ATOM 1382 C C . ASN A 1 178 ? -6.924 8.714 6.806 1.00 97.56 178 ASN A C 1
ATOM 1384 O O . ASN A 1 178 ? -7.521 7.685 6.490 1.00 97.56 178 ASN A O 1
ATOM 1388 N N . ASN A 1 179 ? -5.593 8.790 6.716 1.00 96.94 179 ASN A N 1
ATOM 1389 C CA . ASN A 1 179 ? -4.740 7.618 6.508 1.00 96.94 179 ASN A CA 1
ATOM 1390 C C . ASN A 1 179 ? -4.261 7.012 7.838 1.00 96.94 179 ASN A C 1
ATOM 1392 O O . ASN A 1 179 ? -3.522 6.027 7.821 1.00 96.94 179 ASN A O 1
ATOM 1396 N N . GLU A 1 180 ? -4.601 7.625 8.977 1.00 97.56 180 GLU A N 1
ATOM 1397 C CA . GLU A 1 180 ? -4.115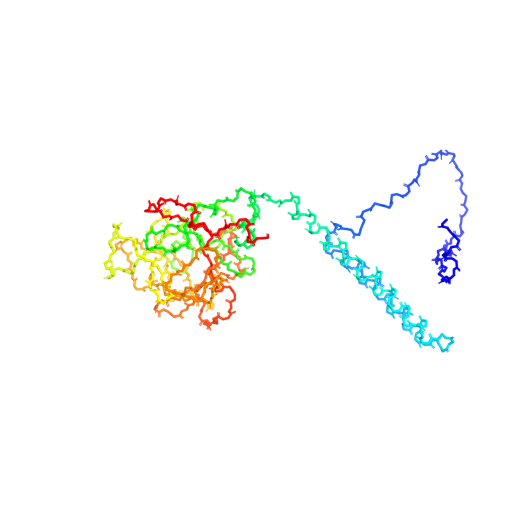 7.223 10.296 1.00 97.56 180 GLU A CA 1
ATOM 1398 C C . GLU A 1 180 ? -4.974 6.109 10.908 1.00 97.56 180 GLU A C 1
ATOM 1400 O O . GLU A 1 180 ? -6.198 6.210 11.034 1.00 97.56 180 GLU A O 1
ATOM 1405 N N . TRP A 1 181 ? -4.303 5.047 11.346 1.00 98.38 181 TRP A N 1
ATOM 1406 C CA . TRP A 1 181 ? -4.895 3.887 12.002 1.00 98.38 181 TRP A CA 1
ATOM 1407 C C . TRP A 1 181 ? -4.226 3.648 13.353 1.00 98.38 181 TRP A C 1
ATOM 1409 O O . TRP A 1 181 ? -3.007 3.738 13.475 1.00 98.38 181 TRP A O 1
ATOM 1419 N N . ILE A 1 182 ? -5.003 3.292 14.371 1.00 97.50 182 ILE A N 1
ATOM 1420 C CA . ILE A 1 182 ? -4.500 2.812 15.655 1.00 97.50 182 ILE A CA 1
ATOM 1421 C C . ILE A 1 182 ? -4.490 1.287 15.644 1.00 97.50 182 ILE A C 1
ATOM 1423 O O . ILE A 1 182 ? -5.520 0.653 15.401 1.00 97.50 182 ILE A O 1
ATOM 1427 N N . VAL A 1 183 ? -3.350 0.694 15.992 1.00 97.06 183 VAL A N 1
ATOM 1428 C CA . VAL A 1 183 ? -3.258 -0.754 16.222 1.00 97.06 183 VAL A CA 1
ATOM 1429 C C . VAL A 1 183 ? -3.678 -1.066 17.655 1.00 97.06 183 VAL A C 1
ATOM 1431 O O . VAL A 1 183 ? -3.002 -0.669 18.604 1.00 97.06 183 VAL A O 1
ATOM 1434 N N . LYS A 1 184 ? -4.790 -1.779 17.831 1.00 96.00 184 LYS A N 1
ATOM 1435 C CA . LYS A 1 184 ? -5.310 -2.207 19.138 1.00 96.00 184 LYS A CA 1
ATOM 1436 C C . LYS A 1 184 ? -5.311 -3.728 19.253 1.00 96.00 184 LYS A C 1
ATOM 1438 O O . LYS A 1 184 ? -5.332 -4.438 18.251 1.00 96.00 184 LYS A O 1
ATOM 1443 N N . LYS A 1 185 ? -5.318 -4.225 20.489 1.00 95.56 185 LYS A N 1
ATOM 1444 C CA . LYS A 1 185 ? -5.561 -5.644 20.767 1.00 95.56 185 LYS A CA 1
ATOM 1445 C C . LYS A 1 185 ? -7.003 -6.040 20.425 1.00 95.56 185 LYS A C 1
ATOM 1447 O O . LYS A 1 185 ? -7.889 -5.182 20.276 1.00 95.56 185 LYS A O 1
ATOM 1452 N N . VAL A 1 186 ? -7.240 -7.345 20.318 1.00 94.88 186 VAL A N 1
ATOM 1453 C CA . VAL A 1 186 ? -8.601 -7.908 20.299 1.00 94.88 186 VAL A CA 1
ATOM 1454 C C . VAL A 1 186 ? -9.359 -7.524 21.574 1.00 94.88 186 VAL A C 1
ATOM 1456 O O . VAL A 1 186 ? -8.754 -7.140 22.575 1.00 94.88 186 VAL A O 1
ATOM 1459 N N . ARG A 1 187 ? -10.693 -7.549 21.531 1.00 91.12 187 ARG A N 1
ATOM 1460 C CA . ARG A 1 187 ? -11.532 -6.983 22.605 1.00 91.12 187 ARG A CA 1
ATOM 1461 C C . ARG A 1 187 ? -11.420 -7.765 23.912 1.00 91.12 187 ARG A C 1
ATOM 1463 O O . ARG A 1 187 ? -11.602 -7.193 24.980 1.00 91.12 187 ARG A O 1
ATOM 1470 N N . GLU A 1 188 ? -11.151 -9.061 23.816 1.00 90.00 188 GLU A N 1
ATOM 1471 C CA . GLU A 1 188 ? -11.075 -9.985 24.944 1.00 90.00 188 GLU A CA 1
ATOM 1472 C C . GLU A 1 188 ? -9.736 -9.894 25.684 1.00 90.00 188 GLU A C 1
ATOM 1474 O O . GLU A 1 188 ? -9.624 -10.371 26.813 1.00 90.00 188 GLU A O 1
ATOM 1479 N N . GLU A 1 189 ? -8.718 -9.292 25.067 1.00 88.94 189 GLU A N 1
ATOM 1480 C CA . GLU A 1 189 ? -7.393 -9.187 25.660 1.00 88.94 189 GLU A CA 1
ATOM 1481 C C . GLU A 1 189 ? -7.234 -7.906 26.486 1.00 88.94 189 GLU A C 1
ATOM 1483 O O . GLU A 1 189 ? -7.543 -6.807 26.012 1.00 88.94 189 GLU A O 1
ATOM 1488 N N . PRO A 1 190 ? -6.684 -8.004 27.710 1.00 87.25 190 PRO A N 1
ATOM 1489 C CA . PRO A 1 190 ? -6.392 -6.827 28.502 1.00 87.25 190 PRO A CA 1
ATOM 1490 C C . PRO A 1 190 ? -5.306 -5.991 27.817 1.00 87.25 190 PRO A C 1
ATOM 1492 O O . PRO A 1 190 ? -4.262 -6.493 27.384 1.00 87.25 190 PRO A O 1
ATOM 1495 N N . TYR A 1 191 ? -5.548 -4.685 27.764 1.00 86.69 191 TYR A N 1
ATOM 1496 C CA . TYR A 1 191 ? -4.581 -3.701 27.306 1.00 86.69 191 TYR A CA 1
ATOM 1497 C C . TYR A 1 191 ? -4.265 -2.744 28.447 1.00 86.69 191 TYR A C 1
ATOM 1499 O O . TYR A 1 191 ? -5.155 -2.047 28.937 1.00 86.69 191 TYR A O 1
ATOM 1507 N N . ASN A 1 192 ? -2.997 -2.704 28.861 1.00 85.12 192 ASN A N 1
ATOM 1508 C CA . ASN A 1 192 ? -2.539 -1.707 29.815 1.00 85.12 192 ASN A CA 1
ATOM 1509 C C . ASN A 1 192 ? -1.924 -0.514 29.058 1.00 85.12 192 ASN A C 1
ATOM 1511 O O . ASN A 1 192 ? -0.833 -0.640 28.497 1.00 85.12 192 ASN A O 1
ATOM 1515 N N . PRO A 1 193 ? -2.563 0.670 29.064 1.00 80.88 193 PRO A N 1
ATOM 1516 C CA . PRO A 1 193 ? -2.020 1.850 28.409 1.00 80.88 193 PRO A CA 1
ATOM 1517 C C . PRO A 1 193 ? -0.747 2.397 29.078 1.00 80.88 193 PRO A C 1
ATOM 1519 O O . PRO A 1 193 ? -0.103 3.260 28.493 1.00 80.88 193 PRO A O 1
ATOM 1522 N N . GLU A 1 194 ? -0.311 1.898 30.229 1.00 81.88 194 GLU A N 1
ATOM 1523 C CA . GLU A 1 194 ? 0.942 2.325 30.869 1.00 81.88 194 GLU A CA 1
ATOM 1524 C C . GLU A 1 194 ? 2.161 1.519 30.401 1.00 81.88 194 GLU A C 1
ATOM 1526 O O . GLU A 1 194 ? 3.285 2.016 30.431 1.00 81.88 194 GLU A O 1
ATOM 1531 N N . VAL A 1 195 ? 1.950 0.294 29.910 1.00 86.56 195 VAL A N 1
ATOM 1532 C CA . VAL A 1 195 ? 3.028 -0.599 29.466 1.00 86.56 195 VAL A CA 1
ATOM 1533 C C . VAL A 1 195 ? 3.157 -0.540 27.943 1.00 86.56 195 VAL A C 1
ATOM 1535 O O . VAL A 1 195 ? 2.170 -0.435 27.208 1.00 86.56 195 VAL A O 1
ATOM 1538 N N . ILE A 1 196 ? 4.396 -0.559 27.447 1.00 88.81 196 ILE A N 1
ATOM 1539 C CA . ILE A 1 196 ? 4.666 -0.695 26.014 1.00 88.81 196 ILE A CA 1
ATOM 1540 C C . ILE A 1 196 ? 4.668 -2.183 25.683 1.00 88.81 196 ILE A C 1
ATOM 1542 O O . ILE A 1 196 ? 5.567 -2.918 26.083 1.00 88.81 196 ILE A O 1
ATOM 1546 N N . GLU A 1 197 ? 3.658 -2.604 24.934 1.00 92.25 197 GLU A N 1
ATOM 1547 C CA . GLU A 1 197 ? 3.537 -3.958 24.407 1.00 92.25 197 GLU A CA 1
ATOM 1548 C C . GLU A 1 197 ? 3.757 -3.914 22.895 1.00 92.25 197 GLU A C 1
ATOM 1550 O O . GLU A 1 197 ? 3.090 -3.147 22.195 1.00 92.25 197 GLU A O 1
ATOM 1555 N N . TYR A 1 198 ? 4.710 -4.698 22.393 1.00 93.81 198 TYR A N 1
ATOM 1556 C CA . TYR A 1 198 ? 5.045 -4.733 20.970 1.00 93.81 198 TYR A CA 1
ATOM 1557 C C . TYR A 1 198 ? 4.137 -5.675 20.194 1.00 93.81 198 TYR A C 1
ATOM 1559 O O . TYR A 1 198 ? 3.637 -6.651 20.744 1.00 93.81 198 TYR A O 1
ATOM 1567 N N . VAL A 1 199 ? 3.965 -5.376 18.909 1.00 95.69 199 VAL A N 1
ATOM 1568 C CA . VAL A 1 199 ? 3.206 -6.214 17.981 1.00 95.69 199 VAL A CA 1
ATOM 1569 C C . VAL A 1 199 ? 4.179 -7.103 17.212 1.00 95.69 199 VAL A C 1
ATOM 1571 O O . VAL A 1 199 ? 5.129 -6.609 16.593 1.00 95.69 199 VAL A O 1
ATOM 1574 N N . GLY A 1 200 ? 3.943 -8.410 17.261 1.00 96.00 200 GLY A N 1
ATOM 1575 C CA . GLY A 1 200 ? 4.766 -9.432 16.626 1.00 96.00 200 GLY A CA 1
ATOM 1576 C C . GLY A 1 200 ? 4.071 -10.157 15.476 1.00 96.00 200 GLY A C 1
ATOM 1577 O O . GLY A 1 200 ? 2.894 -9.959 15.173 1.00 96.00 200 GLY A O 1
ATOM 1578 N N . ASN A 1 201 ? 4.824 -11.030 14.809 1.00 97.06 201 ASN A N 1
ATOM 1579 C CA . ASN A 1 201 ? 4.271 -11.933 13.808 1.00 97.06 201 ASN A CA 1
ATOM 1580 C C . ASN A 1 201 ? 3.308 -12.950 14.436 1.00 97.06 201 ASN A C 1
ATOM 1582 O O . ASN A 1 201 ? 3.669 -13.657 15.374 1.00 97.06 201 ASN A O 1
ATOM 1586 N N . GLY A 1 202 ? 2.132 -13.107 13.834 1.00 97.00 202 GLY A N 1
ATOM 1587 C CA . GLY A 1 202 ? 1.099 -14.035 14.281 1.00 97.00 202 GLY A CA 1
ATOM 1588 C C . GLY A 1 202 ? 0.081 -13.422 15.238 1.00 97.00 202 GLY A C 1
ATOM 1589 O O . GLY A 1 202 ? -0.956 -14.054 15.454 1.00 97.00 202 GLY A O 1
ATOM 1590 N N . ASP A 1 203 ? 0.337 -12.213 15.739 1.00 97.50 203 ASP A N 1
ATOM 1591 C CA . ASP A 1 203 ? -0.585 -11.477 16.597 1.00 97.50 203 ASP A CA 1
ATOM 1592 C C . ASP A 1 203 ? -1.886 -11.155 15.860 1.00 97.50 203 ASP A C 1
ATOM 1594 O O . ASP A 1 203 ? -1.901 -10.880 14.654 1.00 97.50 203 ASP A O 1
ATOM 1598 N N . VAL A 1 204 ? -2.993 -11.178 16.600 1.00 97.94 204 VAL A N 1
ATOM 1599 C CA . VAL A 1 204 ? -4.309 -10.778 16.104 1.00 97.94 204 VAL A CA 1
ATOM 1600 C C . VAL A 1 204 ? -4.613 -9.390 16.638 1.00 97.94 204 VAL A C 1
ATOM 1602 O O . VAL A 1 204 ? -4.579 -9.150 17.842 1.00 97.94 204 VAL A O 1
ATOM 1605 N N . VAL A 1 205 ? -4.907 -8.466 15.730 1.00 97.69 205 VAL A N 1
ATOM 1606 C CA . VAL A 1 205 ? -5.102 -7.055 16.054 1.00 97.69 205 VAL A CA 1
ATOM 1607 C C . VAL A 1 205 ? -6.437 -6.549 15.529 1.00 97.69 205 VAL A C 1
ATOM 1609 O O . VAL A 1 205 ? -7.025 -7.108 14.600 1.00 97.69 205 VAL A O 1
ATOM 1612 N N . ARG A 1 206 ? -6.886 -5.438 16.104 1.00 97.62 206 ARG A N 1
ATOM 1613 C CA . ARG A 1 206 ? -7.881 -4.550 15.510 1.00 97.62 206 ARG A CA 1
ATOM 1614 C C . ARG A 1 206 ? -7.175 -3.329 14.947 1.00 97.62 206 ARG A C 1
ATOM 1616 O O . ARG A 1 206 ? -6.327 -2.736 15.616 1.00 97.62 206 ARG A O 1
ATOM 1623 N N . LEU A 1 207 ? -7.558 -2.928 13.743 1.00 98.25 207 LEU A N 1
ATOM 1624 C CA . LEU A 1 207 ? -7.121 -1.669 13.149 1.00 98.25 207 LEU A CA 1
ATOM 1625 C C . LEU A 1 207 ? -8.270 -0.676 13.272 1.00 98.25 207 LEU A C 1
ATOM 1627 O O . LEU A 1 207 ? -9.334 -0.896 12.703 1.00 98.25 207 LEU A O 1
ATOM 1631 N N . VAL A 1 208 ? -8.079 0.388 14.046 1.00 98.19 208 VAL A N 1
ATOM 1632 C CA . VAL A 1 208 ? -9.111 1.404 14.283 1.00 98.19 208 VAL A CA 1
ATOM 1633 C C . VAL A 1 208 ? -8.748 2.664 13.525 1.00 98.19 208 VAL A C 1
ATOM 1635 O O . VAL A 1 208 ? -7.666 3.202 13.724 1.00 98.19 208 VAL A O 1
ATOM 1638 N N . HIS A 1 209 ? -9.635 3.147 12.669 1.00 98.44 209 HIS A N 1
ATOM 1639 C CA . HIS A 1 209 ? -9.413 4.390 11.946 1.00 98.44 209 HIS A CA 1
ATOM 1640 C C . HIS A 1 209 ? -9.442 5.580 12.916 1.00 98.44 209 HIS A C 1
ATOM 1642 O O . HIS A 1 209 ? -10.432 5.763 13.625 1.00 98.44 209 HIS A O 1
ATOM 1648 N N . GLU A 1 210 ? -8.387 6.396 12.959 1.00 97.06 210 GLU A N 1
ATOM 1649 C CA . GLU A 1 210 ? -8.224 7.431 13.993 1.00 97.06 210 GLU A CA 1
ATOM 1650 C C . GLU A 1 210 ? -9.303 8.519 13.897 1.00 97.06 210 GLU A C 1
ATOM 1652 O O . GLU A 1 210 ? -9.922 8.888 14.894 1.00 97.06 210 GLU A O 1
ATOM 1657 N N . ALA A 1 211 ? -9.612 9.006 12.694 1.00 97.31 211 ALA A N 1
ATOM 1658 C CA . ALA A 1 211 ? -10.549 10.121 12.557 1.00 97.31 211 ALA A CA 1
ATOM 1659 C C . ALA A 1 211 ? -12.013 9.727 12.837 1.00 97.31 211 ALA A C 1
ATOM 1661 O O . ALA A 1 211 ? -12.786 10.545 13.335 1.00 97.31 211 ALA A O 1
ATOM 1662 N N . THR A 1 212 ? -12.416 8.487 12.527 1.00 97.50 212 THR A N 1
ATOM 1663 C CA . THR A 1 212 ? -13.818 8.034 12.687 1.00 97.50 212 THR A CA 1
ATOM 1664 C C . THR A 1 212 ? -14.033 7.021 13.807 1.00 97.50 212 THR A C 1
ATOM 1666 O O . THR A 1 212 ? -15.181 6.672 14.084 1.00 97.50 212 THR A O 1
ATOM 1669 N N . GLN A 1 213 ? -12.959 6.560 14.455 1.00 97.69 213 GLN A N 1
ATOM 1670 C CA . GLN A 1 213 ? -12.959 5.585 15.553 1.00 97.69 213 GLN A CA 1
ATOM 1671 C C . GLN A 1 213 ? -13.701 4.274 15.230 1.00 97.69 213 GLN A C 1
ATOM 1673 O O . GLN A 1 213 ? -14.200 3.597 16.129 1.00 97.69 213 GLN A O 1
ATOM 1678 N N . ARG A 1 214 ? -13.780 3.908 13.945 1.00 97.88 214 ARG A N 1
ATOM 1679 C CA . ARG A 1 214 ? -14.390 2.663 13.447 1.00 97.88 214 ARG A CA 1
ATOM 1680 C C . ARG A 1 214 ? -13.326 1.596 13.219 1.00 97.88 214 ARG A C 1
ATOM 1682 O O . ARG A 1 214 ? -12.183 1.923 12.909 1.00 97.88 214 ARG A O 1
ATOM 1689 N N . ASN A 1 215 ? -13.696 0.330 13.380 1.00 98.25 215 ASN A N 1
ATOM 1690 C CA . ASN A 1 215 ? -12.791 -0.795 13.157 1.00 98.25 215 ASN A CA 1
ATOM 1691 C C . ASN A 1 215 ? -12.755 -1.146 11.667 1.00 98.25 215 ASN A C 1
ATOM 1693 O O . ASN A 1 215 ? -13.796 -1.136 11.008 1.00 98.25 215 ASN A O 1
ATOM 1697 N N . LEU A 1 216 ? -11.575 -1.502 11.161 1.00 98.62 216 LEU A N 1
ATOM 1698 C CA . LEU A 1 216 ? -11.434 -2.175 9.878 1.00 98.62 216 LEU A CA 1
ATOM 1699 C C . LEU A 1 216 ? -12.143 -3.527 9.951 1.00 98.62 216 LEU A C 1
ATOM 1701 O O . LEU A 1 216 ? -11.807 -4.369 10.785 1.00 98.62 216 LEU A O 1
ATOM 1705 N N . HIS A 1 217 ? -13.080 -3.735 9.043 1.00 98.31 217 HIS A N 1
ATOM 1706 C CA . HIS A 1 217 ? -14.039 -4.823 9.082 1.00 98.31 217 HIS A CA 1
ATOM 1707 C C . HIS A 1 217 ? -14.142 -5.487 7.708 1.00 98.31 217 HIS A C 1
ATOM 1709 O O . HIS A 1 217 ? -13.952 -4.842 6.673 1.00 98.31 217 HIS A O 1
ATOM 1715 N N . SER A 1 218 ? -14.449 -6.781 7.670 1.00 98.25 218 SER A N 1
ATOM 1716 C CA . SER A 1 218 ? -14.840 -7.451 6.429 1.00 98.25 218 SER A CA 1
ATOM 1717 C C . SER A 1 218 ? -15.915 -8.494 6.689 1.00 98.25 218 SER A C 1
ATOM 1719 O O . SER A 1 218 ? -15.956 -9.144 7.720 1.00 98.25 218 SER A O 1
ATOM 1721 N N . HIS A 1 219 ? -16.797 -8.700 5.725 1.00 97.50 219 HIS A N 1
ATOM 1722 C CA . HIS A 1 219 ? -17.949 -9.589 5.867 1.00 97.50 219 HIS A CA 1
ATOM 1723 C C . HIS A 1 219 ? -18.201 -10.368 4.584 1.00 97.50 219 HIS A C 1
ATOM 1725 O O . HIS A 1 219 ? -17.636 -10.078 3.530 1.00 97.50 219 HIS A O 1
ATOM 1731 N N . ALA A 1 220 ? -19.096 -11.352 4.647 1.00 97.19 220 ALA A N 1
ATOM 1732 C CA . ALA A 1 220 ? -19.495 -12.158 3.494 1.00 97.19 220 ALA A CA 1
ATOM 1733 C C . ALA A 1 220 ? -20.408 -11.398 2.496 1.00 97.19 220 ALA A C 1
ATOM 1735 O O . ALA A 1 220 ? -21.346 -11.965 1.935 1.00 97.19 220 ALA A O 1
ATOM 1736 N N . ILE A 1 221 ? -20.129 -10.113 2.256 1.00 97.94 221 ILE A N 1
ATOM 1737 C CA . ILE A 1 221 ? -20.778 -9.248 1.264 1.00 97.94 221 ILE A CA 1
ATOM 1738 C C . ILE A 1 221 ? -19.777 -8.989 0.141 1.00 97.94 221 ILE A C 1
ATOM 1740 O O . ILE A 1 221 ? -18.589 -8.785 0.383 1.00 97.94 221 ILE A O 1
ATOM 1744 N N . LYS A 1 222 ? -20.235 -9.062 -1.110 1.00 98.06 222 LYS A N 1
ATOM 1745 C CA . LYS A 1 222 ? -19.372 -8.889 -2.286 1.00 98.06 222 LYS A CA 1
ATOM 1746 C C . LYS A 1 222 ? -18.796 -7.474 -2.328 1.00 98.06 222 LYS A C 1
ATOM 1748 O O . LYS A 1 222 ? -19.532 -6.522 -2.098 1.00 98.06 222 LYS A O 1
ATOM 1753 N N . ALA A 1 223 ? -17.518 -7.357 -2.688 1.00 97.56 223 ALA A N 1
ATOM 1754 C CA . ALA A 1 223 ? -16.885 -6.063 -2.930 1.00 97.56 223 ALA A CA 1
ATOM 1755 C C . ALA A 1 223 ? -17.608 -5.272 -4.047 1.00 97.56 223 ALA A C 1
ATOM 1757 O O . ALA A 1 223 ? -18.173 -5.891 -4.961 1.00 97.56 223 ALA A O 1
ATOM 1758 N N . PRO A 1 224 ? -17.594 -3.927 -3.989 1.00 95.38 224 PRO A N 1
ATOM 1759 C CA . PRO A 1 224 ? -18.426 -3.072 -4.836 1.00 95.38 224 PRO A CA 1
ATOM 1760 C C . PRO A 1 224 ? -18.094 -3.166 -6.329 1.00 95.38 224 PRO A C 1
ATOM 1762 O O . PRO A 1 224 ? -19.003 -3.079 -7.156 1.00 95.38 224 PRO A O 1
ATOM 1765 N N . ILE A 1 225 ? -16.821 -3.352 -6.689 1.00 96.62 225 ILE A N 1
ATOM 1766 C CA . ILE A 1 225 ? -16.379 -3.508 -8.080 1.00 96.62 225 ILE A CA 1
ATOM 1767 C C . ILE A 1 225 ? -15.885 -4.932 -8.310 1.00 96.62 225 ILE A C 1
ATOM 1769 O O . ILE A 1 225 ? -16.389 -5.632 -9.193 1.00 96.62 225 ILE A O 1
ATOM 1773 N N . THR A 1 226 ? -14.951 -5.412 -7.488 1.00 96.44 226 THR A N 1
ATOM 1774 C CA . THR A 1 226 ? -14.390 -6.761 -7.642 1.00 96.44 226 THR A CA 1
ATOM 1775 C C . THR A 1 226 ? -15.282 -7.813 -6.973 1.00 96.44 226 THR A C 1
ATOM 1777 O O . THR A 1 226 ? -14.894 -8.455 -6.000 1.00 96.44 226 THR A O 1
ATOM 1780 N N . MET A 1 227 ? -16.476 -8.052 -7.526 1.00 95.88 227 MET A N 1
ATOM 1781 C CA . MET A 1 227 ? -17.540 -8.896 -6.939 1.00 95.88 227 MET A CA 1
ATOM 1782 C C . MET A 1 227 ? -17.140 -10.339 -6.567 1.00 95.88 227 MET A C 1
ATOM 1784 O O . MET A 1 227 ? -17.864 -11.015 -5.832 1.00 95.88 227 MET A O 1
ATOM 1788 N N . ALA A 1 228 ? -16.019 -10.842 -7.092 1.00 96.44 228 ALA A N 1
ATOM 1789 C CA . ALA A 1 228 ? -15.455 -12.137 -6.712 1.00 96.44 228 ALA A CA 1
ATOM 1790 C C . ALA A 1 228 ? -14.879 -12.143 -5.281 1.00 96.44 228 ALA A 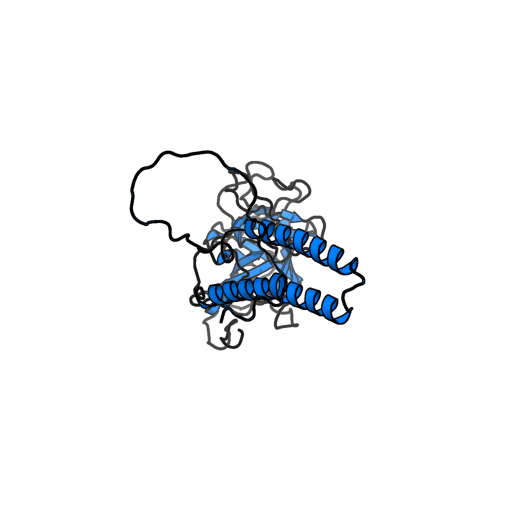C 1
ATOM 1792 O O . ALA A 1 228 ? -14.782 -13.210 -4.675 1.00 96.44 228 ALA A O 1
ATOM 1793 N N . GLN A 1 229 ? -14.532 -10.971 -4.741 1.00 97.44 229 GLN A N 1
ATOM 1794 C CA . GLN A 1 229 ? -13.896 -10.759 -3.438 1.00 97.44 229 GLN A CA 1
ATOM 1795 C C . GLN A 1 229 ? -14.896 -10.287 -2.374 1.00 97.44 229 GLN A C 1
ATOM 1797 O O . GLN A 1 229 ? -16.068 -10.045 -2.677 1.00 97.44 229 GLN A O 1
ATOM 1802 N N . TRP A 1 230 ? -14.465 -10.247 -1.112 1.00 98.31 230 TRP A N 1
ATOM 1803 C CA . TRP A 1 230 ? -15.275 -9.699 -0.020 1.00 98.31 230 TRP A CA 1
ATOM 1804 C C . TRP A 1 230 ? -15.031 -8.198 0.143 1.00 98.31 230 TRP A C 1
ATOM 1806 O O . TRP A 1 230 ? -13.908 -7.722 -0.036 1.00 98.31 230 TRP A O 1
ATOM 1816 N N . GLU A 1 231 ? -16.096 -7.472 0.467 1.00 98.56 231 GLU A N 1
ATOM 1817 C CA . GLU A 1 231 ? -16.056 -6.053 0.804 1.00 98.56 231 GLU A CA 1
ATOM 1818 C C . GLU A 1 231 ? -15.275 -5.844 2.107 1.00 98.56 231 GLU A C 1
ATOM 1820 O O . GLU A 1 231 ? -15.402 -6.619 3.061 1.00 98.56 231 GLU A O 1
ATOM 1825 N N . VAL A 1 232 ? -14.458 -4.794 2.126 1.00 98.50 232 VAL A N 1
ATOM 1826 C CA . VAL A 1 232 ? -13.785 -4.289 3.323 1.00 98.50 232 VAL A CA 1
ATOM 1827 C C . VAL A 1 232 ? -14.378 -2.926 3.634 1.00 98.50 232 VAL A C 1
ATOM 1829 O O . VAL A 1 232 ? -14.536 -2.100 2.742 1.00 98.50 232 VAL A O 1
ATOM 1832 N N . SER A 1 233 ? -14.721 -2.698 4.891 1.00 98.50 233 SER A N 1
ATOM 1833 C CA . SER A 1 233 ? -15.435 -1.513 5.353 1.00 98.50 233 SER A CA 1
ATOM 1834 C C . SER A 1 233 ? -14.928 -1.074 6.725 1.00 98.50 233 SER A C 1
ATOM 1836 O O . SER A 1 233 ? -14.103 -1.738 7.352 1.00 98.50 233 SER A O 1
ATOM 1838 N N . CYS A 1 234 ? -15.426 0.066 7.197 1.00 98.19 234 CYS A N 1
ATOM 1839 C CA . CYS A 1 234 ? -15.229 0.534 8.563 1.00 98.19 234 CYS A CA 1
ATOM 1840 C C . CYS A 1 234 ? -16.547 0.433 9.350 1.00 98.19 234 CYS A C 1
ATOM 1842 O O . CYS A 1 234 ? -17.539 1.106 9.031 1.00 98.19 234 CYS A O 1
ATOM 1844 N N . TYR A 1 235 ? -16.566 -0.377 10.410 1.00 97.69 235 TYR A N 1
ATOM 1845 C CA . TYR A 1 235 ? -17.768 -0.650 11.203 1.00 97.69 235 TYR A CA 1
ATOM 1846 C C . TYR A 1 235 ? -17.537 -0.561 12.715 1.00 97.69 235 TYR A C 1
ATOM 1848 O O . TYR A 1 235 ? -16.416 -0.638 13.219 1.00 97.69 235 TYR A O 1
ATOM 1856 N N . GLY A 1 236 ? -18.635 -0.368 13.446 1.00 95.94 236 GLY A N 1
ATOM 1857 C CA . GLY A 1 236 ? -18.628 -0.355 14.901 1.00 95.94 236 GLY A CA 1
ATOM 1858 C C . GLY A 1 236 ? -17.860 0.826 15.496 1.00 95.94 236 GLY A C 1
ATOM 1859 O O . GLY A 1 236 ? -17.772 1.900 14.907 1.00 95.94 236 GLY A O 1
ATOM 1860 N N . ASN A 1 237 ? -17.356 0.633 16.706 1.00 94.31 237 ASN A N 1
ATOM 1861 C CA . ASN A 1 237 ? -16.495 1.552 17.444 1.00 94.31 237 ASN A CA 1
ATOM 1862 C C . ASN A 1 237 ? -15.758 0.770 18.553 1.00 94.31 237 ASN A C 1
ATOM 1864 O O . ASN A 1 237 ? -15.608 -0.453 18.466 1.00 94.31 237 ASN A O 1
ATOM 1868 N N . GLU A 1 238 ? -15.308 1.440 19.617 1.00 90.44 238 GLU A N 1
ATOM 1869 C CA . GLU A 1 238 ? -14.634 0.764 20.730 1.00 90.44 238 GLU A CA 1
ATOM 1870 C C . GLU A 1 238 ? -15.524 -0.242 21.472 1.00 90.44 238 GLU A C 1
ATOM 1872 O O . GLU A 1 238 ? -15.013 -1.257 21.926 1.00 90.44 238 GLU A O 1
ATOM 1877 N N . THR A 1 239 ? -16.839 -0.034 21.567 1.00 89.44 239 THR A N 1
ATOM 1878 C CA . THR A 1 239 ? -17.758 -0.918 22.317 1.00 89.44 239 THR A CA 1
ATOM 1879 C C . THR A 1 239 ? -18.618 -1.804 21.421 1.00 89.44 239 THR A C 1
ATOM 1881 O O . THR A 1 239 ? -19.042 -2.875 21.842 1.00 89.44 239 THR A O 1
ATOM 1884 N N . ILE A 1 240 ? -18.853 -1.378 20.183 1.00 91.75 240 ILE A N 1
ATOM 1885 C CA . ILE A 1 240 ? -19.677 -2.056 19.185 1.00 91.75 240 ILE A CA 1
ATOM 1886 C C . ILE A 1 240 ? -18.753 -2.678 18.145 1.00 91.75 240 ILE A C 1
ATOM 1888 O O . ILE A 1 240 ? -17.944 -1.980 17.539 1.00 91.75 240 ILE A O 1
ATOM 1892 N N . GLY A 1 241 ? -18.890 -3.975 17.914 1.00 91.06 241 GLY A N 1
ATOM 1893 C CA . GLY A 1 241 ? -18.161 -4.708 16.886 1.00 91.06 241 GLY A CA 1
ATOM 1894 C C . GLY A 1 241 ? -18.299 -6.206 17.093 1.00 91.06 241 GLY A C 1
ATOM 1895 O O . GLY A 1 241 ? -18.984 -6.649 18.018 1.00 91.06 241 GLY A O 1
ATOM 1896 N N . ASP A 1 242 ? -17.659 -6.977 16.229 1.00 94.06 242 ASP A N 1
ATOM 1897 C CA . ASP A 1 242 ? -17.722 -8.433 16.253 1.00 94.06 242 ASP A CA 1
ATOM 1898 C C . ASP A 1 242 ? -16.353 -9.054 15.925 1.00 94.06 242 ASP A C 1
ATOM 1900 O O . ASP A 1 242 ? -15.331 -8.372 15.815 1.00 94.06 242 ASP A O 1
ATOM 1904 N N . LEU A 1 243 ? -16.322 -10.380 15.791 1.00 95.69 243 LEU A N 1
ATOM 1905 C CA . LEU A 1 243 ? -15.101 -11.125 15.485 1.00 95.69 243 LEU A CA 1
ATOM 1906 C C . LEU A 1 243 ? -14.560 -10.860 14.067 1.00 95.69 243 LEU A C 1
ATOM 1908 O O . LEU A 1 243 ? -13.450 -11.297 13.754 1.00 95.69 243 LEU A O 1
ATOM 1912 N N . ASN A 1 244 ? -15.318 -10.177 13.206 1.00 97.25 244 ASN A N 1
ATOM 1913 C CA . ASN A 1 244 ? -14.885 -9.767 11.873 1.00 97.25 244 ASN A CA 1
ATOM 1914 C C . ASN A 1 244 ? -14.077 -8.454 11.882 1.00 97.25 244 ASN A C 1
ATOM 1916 O O . ASN A 1 244 ? -13.612 -7.993 10.843 1.00 97.25 244 ASN A O 1
ATOM 1920 N N . ASP A 1 245 ? -13.850 -7.863 13.055 1.00 97.69 245 ASP A N 1
ATOM 1921 C CA . ASP A 1 245 ? -12.899 -6.757 13.219 1.00 97.69 245 ASP A CA 1
ATOM 1922 C C . ASP A 1 245 ? -11.445 -7.262 13.373 1.00 97.69 245 ASP A C 1
ATOM 1924 O O . ASP A 1 245 ? -10.511 -6.467 13.513 1.00 97.69 245 ASP A O 1
ATOM 1928 N N . TYR A 1 246 ? -11.240 -8.585 13.442 1.00 98.31 246 TYR A N 1
ATOM 1929 C CA . TYR A 1 246 ? -9.967 -9.194 13.833 1.00 98.31 246 TYR A CA 1
ATOM 1930 C C . TYR A 1 246 ? -9.111 -9.568 12.626 1.00 98.31 246 TYR A C 1
ATOM 1932 O O . TYR A 1 246 ? -9.500 -10.377 11.778 1.00 98.31 246 TYR A O 1
ATOM 1940 N N . TRP A 1 247 ? -7.889 -9.037 12.614 1.00 98.50 247 TRP A N 1
ATOM 1941 C CA . TRP A 1 247 ? -6.902 -9.238 11.562 1.00 98.50 247 TRP A CA 1
ATOM 1942 C C . TRP A 1 247 ? -5.624 -9.823 12.151 1.00 98.50 247 TRP A C 1
ATOM 1944 O O . TRP A 1 247 ? -4.952 -9.198 12.967 1.00 98.50 247 TRP A O 1
ATOM 1954 N N . LYS A 1 248 ? -5.270 -11.030 11.723 1.00 98.31 248 LYS A N 1
ATOM 1955 C CA . LYS A 1 248 ? -3.996 -11.657 12.053 1.00 98.31 248 LYS A CA 1
ATOM 1956 C C . LYS A 1 248 ? -2.884 -11.072 11.191 1.00 98.31 248 LYS A C 1
ATOM 1958 O O . LYS A 1 248 ? -3.002 -11.048 9.964 1.00 98.31 248 LYS A O 1
ATOM 1963 N N . ILE A 1 249 ? -1.795 -10.648 11.818 1.00 98.00 249 ILE A N 1
ATOM 1964 C CA . ILE A 1 249 ? -0.616 -10.162 11.110 1.00 98.00 249 ILE A CA 1
ATOM 1965 C C . ILE A 1 249 ? 0.283 -11.340 10.745 1.00 98.00 249 ILE A C 1
ATOM 1967 O O . ILE A 1 249 ? 0.663 -12.146 11.593 1.00 98.00 249 ILE A O 1
ATOM 1971 N N . GLU A 1 250 ? 0.650 -11.425 9.472 1.00 97.50 250 GLU A N 1
ATOM 1972 C CA . GLU A 1 250 ? 1.598 -12.407 8.955 1.00 97.50 250 GLU A CA 1
ATOM 1973 C C . GLU A 1 250 ? 2.766 -11.677 8.291 1.00 97.50 250 GLU A C 1
ATOM 1975 O O . GLU A 1 250 ? 2.611 -11.085 7.222 1.00 97.50 250 GLU A O 1
ATOM 1980 N N . VAL A 1 251 ? 3.943 -11.718 8.909 1.00 97.12 251 VAL A N 1
ATOM 1981 C CA . VAL A 1 251 ? 5.163 -11.132 8.346 1.00 97.12 251 VAL A CA 1
ATOM 1982 C C . VAL A 1 251 ? 5.605 -11.948 7.130 1.00 97.12 251 VAL A C 1
ATOM 1984 O O . VAL A 1 251 ? 5.665 -13.177 7.176 1.00 97.12 251 VAL A O 1
ATOM 1987 N N . VAL A 1 252 ? 5.885 -11.249 6.030 1.00 95.62 252 VAL A N 1
ATOM 1988 C CA . VAL A 1 252 ? 6.462 -11.818 4.807 1.00 95.62 252 VAL A CA 1
ATOM 1989 C C . VAL A 1 252 ? 7.969 -11.911 4.993 1.00 95.62 252 VAL A C 1
ATOM 1991 O O . VAL A 1 252 ? 8.528 -13.004 4.969 1.00 95.62 252 VAL A O 1
ATOM 1994 N N . ASP A 1 253 ? 8.606 -10.767 5.225 1.00 94.56 253 ASP A N 1
ATOM 1995 C CA . ASP A 1 253 ? 10.015 -10.643 5.570 1.00 94.56 253 ASP A CA 1
ATOM 1996 C C . ASP A 1 253 ? 10.342 -9.230 6.084 1.00 94.56 253 ASP A C 1
ATOM 1998 O O . ASP A 1 253 ? 9.481 -8.354 6.190 1.00 94.56 253 ASP A O 1
ATOM 2002 N N . ASP A 1 254 ? 11.609 -9.021 6.434 1.00 92.38 254 ASP A N 1
ATOM 2003 C CA . ASP A 1 254 ? 12.159 -7.730 6.828 1.00 92.38 254 ASP A CA 1
ATOM 2004 C C . ASP A 1 254 ? 13.569 -7.583 6.242 1.00 92.38 254 ASP A C 1
ATOM 2006 O O . ASP A 1 254 ? 14.311 -8.561 6.114 1.00 92.38 254 ASP A O 1
ATOM 2010 N N . ILE A 1 255 ? 13.921 -6.357 5.849 1.00 88.56 255 ILE A N 1
ATOM 2011 C CA . ILE A 1 255 ? 15.184 -6.048 5.159 1.00 88.56 255 ILE A CA 1
ATOM 2012 C C . ILE A 1 255 ? 16.409 -6.282 6.064 1.00 88.56 255 ILE A C 1
ATOM 2014 O O . ILE A 1 255 ? 17.466 -6.674 5.570 1.00 88.56 255 ILE A O 1
ATOM 2018 N N . TYR A 1 256 ? 16.287 -6.061 7.377 1.00 85.12 256 TYR A N 1
ATOM 2019 C CA . TYR A 1 256 ? 17.422 -6.036 8.309 1.00 85.12 256 TYR A CA 1
ATOM 2020 C C . TYR A 1 256 ? 17.367 -7.118 9.389 1.00 85.12 256 TYR A C 1
ATOM 2022 O O . TYR A 1 256 ? 18.410 -7.532 9.896 1.00 85.12 256 TYR A O 1
ATOM 2030 N N . SER A 1 257 ? 16.175 -7.566 9.779 1.00 84.06 257 SER A N 1
ATOM 2031 C CA . SER A 1 257 ? 15.973 -8.518 10.871 1.00 84.06 257 SER A CA 1
ATOM 2032 C C . SER A 1 257 ? 15.356 -9.820 10.375 1.00 84.06 257 SER A C 1
ATOM 2034 O O . SER A 1 257 ? 14.397 -9.831 9.616 1.00 84.06 257 SER A O 1
ATOM 2036 N N . LYS A 1 258 ? 15.854 -10.950 10.882 1.00 86.50 258 LYS A N 1
ATOM 2037 C CA . LYS A 1 258 ? 15.149 -12.242 10.783 1.00 86.50 258 LYS A CA 1
ATOM 2038 C C . LYS A 1 258 ? 14.326 -12.558 12.030 1.00 86.50 258 LYS A C 1
ATOM 2040 O O . LYS A 1 258 ? 13.639 -13.573 12.069 1.00 86.50 258 LYS A O 1
ATOM 2045 N N . ASN A 1 259 ? 14.427 -11.719 13.061 1.00 87.75 259 ASN A N 1
ATOM 2046 C CA . ASN A 1 259 ? 13.579 -11.829 14.231 1.00 87.75 259 ASN A CA 1
ATOM 2047 C C . ASN A 1 259 ? 12.274 -11.070 13.969 1.00 87.75 259 ASN A C 1
ATOM 2049 O O . ASN A 1 259 ? 12.291 -9.845 13.844 1.00 87.75 259 ASN A O 1
ATOM 2053 N N . TYR A 1 260 ? 11.175 -11.819 13.901 1.00 90.56 260 TYR A N 1
ATOM 2054 C CA . TYR A 1 260 ? 9.823 -11.313 13.663 1.00 90.56 260 TYR A CA 1
ATOM 2055 C C . TYR A 1 260 ? 8.996 -11.189 14.954 1.00 90.56 260 TYR A C 1
ATOM 2057 O O . TYR A 1 260 ? 7.771 -11.096 14.894 1.00 90.56 260 TYR A O 1
ATOM 2065 N N . SER A 1 261 ? 9.644 -11.192 16.127 1.00 90.31 261 SER A N 1
ATOM 2066 C CA . SER A 1 261 ? 8.978 -10.942 17.413 1.00 90.31 261 SER A CA 1
ATOM 2067 C C . SER A 1 261 ? 8.440 -9.516 17.538 1.00 90.31 261 SER A C 1
ATOM 2069 O O . SER A 1 261 ? 7.548 -9.273 18.340 1.00 90.31 261 SER A O 1
ATOM 2071 N N . GLN A 1 262 ? 9.001 -8.574 16.779 1.00 92.00 262 GLN A N 1
ATOM 2072 C CA . GLN A 1 262 ? 8.601 -7.170 16.759 1.00 92.00 262 GLN A CA 1
ATOM 2073 C C . GLN A 1 262 ? 8.595 -6.681 15.314 1.00 92.00 262 GLN A C 1
ATOM 2075 O O . GLN A 1 262 ? 9.600 -6.790 14.607 1.00 92.00 262 GLN A O 1
ATOM 2080 N N . ILE A 1 263 ? 7.463 -6.140 14.880 1.00 94.19 263 ILE A N 1
ATOM 2081 C CA . ILE A 1 263 ? 7.311 -5.545 13.551 1.00 94.19 263 ILE A CA 1
ATOM 2082 C C . ILE A 1 263 ? 7.997 -4.182 13.534 1.00 94.19 263 ILE A C 1
ATOM 2084 O O . ILE A 1 263 ? 7.845 -3.395 14.470 1.00 94.19 263 ILE A O 1
ATOM 2088 N N . ARG A 1 264 ? 8.731 -3.885 12.460 1.00 91.81 264 ARG A N 1
ATOM 2089 C CA . ARG A 1 264 ? 9.458 -2.625 12.300 1.00 91.81 264 ARG A CA 1
ATOM 2090 C C . ARG A 1 264 ? 8.804 -1.712 11.276 1.00 91.81 264 ARG A C 1
ATOM 2092 O O . ARG A 1 264 ? 8.277 -2.163 10.258 1.00 91.81 264 ARG A O 1
ATOM 2099 N N . SER A 1 265 ? 8.858 -0.410 11.537 1.00 91.19 265 SER A N 1
ATOM 2100 C CA . SER A 1 265 ? 8.423 0.597 10.571 1.00 91.19 265 SER A CA 1
ATOM 2101 C C . SER A 1 265 ? 9.353 0.619 9.349 1.00 91.19 265 SER A C 1
ATOM 2103 O O . SER A 1 265 ? 10.548 0.352 9.462 1.00 91.19 265 SER A O 1
ATOM 2105 N N . LEU A 1 266 ? 8.797 0.910 8.168 1.00 89.69 266 LEU A N 1
ATOM 2106 C CA . LEU A 1 266 ? 9.445 0.949 6.844 1.00 89.69 266 LEU A CA 1
ATOM 2107 C C . LEU A 1 266 ? 10.018 -0.374 6.301 1.00 89.69 266 LEU A C 1
ATOM 2109 O O . LEU A 1 266 ? 9.917 -0.616 5.098 1.00 89.69 266 LEU A O 1
ATOM 2113 N N . THR A 1 267 ? 10.627 -1.210 7.140 1.00 90.50 267 THR A N 1
ATOM 2114 C CA . THR A 1 267 ? 11.470 -2.336 6.706 1.00 90.50 267 THR A CA 1
ATOM 2115 C C . THR A 1 267 ? 10.734 -3.666 6.671 1.00 90.50 267 THR A C 1
ATOM 2117 O O . THR A 1 267 ? 11.070 -4.517 5.846 1.00 90.50 267 THR A O 1
ATOM 2120 N N . THR A 1 268 ? 9.735 -3.850 7.539 1.00 94.62 268 THR A N 1
ATOM 2121 C CA . THR A 1 268 ? 8.952 -5.086 7.598 1.00 94.62 268 THR A CA 1
ATOM 2122 C C . THR A 1 268 ? 7.836 -5.052 6.561 1.00 94.62 268 THR A C 1
ATOM 2124 O O . THR A 1 268 ? 7.018 -4.127 6.533 1.00 94.62 268 THR A O 1
ATOM 2127 N N . ARG A 1 269 ? 7.766 -6.097 5.735 1.00 95.69 269 ARG A N 1
ATOM 2128 C CA . ARG A 1 269 ? 6.630 -6.373 4.851 1.00 95.69 269 ARG A CA 1
ATOM 2129 C C . ARG A 1 269 ? 5.737 -7.408 5.513 1.00 95.69 269 ARG A C 1
ATOM 2131 O O . ARG A 1 269 ? 6.203 -8.459 5.945 1.00 95.69 269 ARG A O 1
ATOM 2138 N N . MET A 1 270 ? 4.446 -7.125 5.589 1.00 96.75 270 MET A N 1
ATOM 2139 C CA . MET A 1 270 ? 3.473 -7.970 6.280 1.00 96.75 270 MET A CA 1
ATOM 2140 C C . MET A 1 270 ? 2.151 -8.057 5.526 1.00 96.75 270 MET A C 1
ATOM 2142 O O . MET A 1 270 ? 1.882 -7.279 4.617 1.00 96.75 270 MET A O 1
ATOM 2146 N N . ARG A 1 271 ? 1.315 -9.015 5.906 1.00 97.25 271 ARG A N 1
ATOM 2147 C CA . ARG A 1 271 ? -0.037 -9.223 5.385 1.00 97.25 271 ARG A CA 1
ATOM 2148 C C . ARG A 1 271 ? -1.022 -9.196 6.539 1.00 97.25 271 ARG A C 1
ATOM 2150 O O . ARG A 1 271 ? -0.702 -9.652 7.636 1.00 97.25 271 ARG A O 1
ATOM 2157 N N . PHE A 1 272 ? -2.234 -8.737 6.261 1.00 98.25 272 PHE A N 1
ATOM 2158 C CA . PHE A 1 272 ? -3.349 -8.826 7.196 1.00 98.25 272 PHE A CA 1
ATOM 2159 C C . PHE A 1 272 ? -4.296 -9.920 6.731 1.00 98.25 272 PHE A C 1
ATOM 2161 O O . PHE A 1 272 ? -4.906 -9.811 5.666 1.00 98.25 272 PHE A O 1
ATOM 2168 N N . ARG A 1 273 ? -4.402 -10.987 7.519 1.00 98.19 273 ARG A N 1
ATOM 2169 C CA . ARG A 1 273 ? -5.332 -12.085 7.284 1.00 98.19 273 ARG A CA 1
ATOM 2170 C C . ARG A 1 273 ? -6.559 -11.910 8.161 1.00 98.19 273 ARG A C 1
ATOM 2172 O O . ARG A 1 273 ? -6.449 -11.886 9.381 1.00 98.19 273 ARG A O 1
ATOM 2179 N N . HIS A 1 274 ? -7.728 -11.826 7.554 1.00 98.31 274 HIS A N 1
ATOM 2180 C CA . HIS A 1 274 ? -8.981 -11.725 8.284 1.00 98.31 274 HIS A CA 1
ATOM 2181 C C . HIS A 1 274 ? -9.254 -13.015 9.071 1.00 98.31 274 HIS A C 1
ATOM 2183 O O . HIS A 1 274 ? -9.264 -14.101 8.486 1.00 98.31 274 HIS A O 1
ATOM 2189 N N . SER A 1 275 ? -9.505 -12.920 10.377 1.00 97.00 275 SER A N 1
ATOM 2190 C CA . SER A 1 275 ? -9.564 -14.091 11.265 1.00 97.00 275 SER A CA 1
ATOM 2191 C C . SER A 1 275 ? -10.738 -15.032 10.975 1.00 97.00 275 SER A C 1
ATOM 2193 O O . SER A 1 275 ? -10.559 -16.244 11.019 1.00 97.00 275 SER A O 1
ATOM 2195 N N . GLN A 1 276 ? -11.923 -14.501 10.640 1.00 97.19 276 GLN A N 1
ATOM 2196 C CA . GLN A 1 276 ? -13.116 -15.328 10.375 1.00 97.19 276 GLN A CA 1
ATOM 2197 C C . GLN A 1 276 ? -13.157 -15.852 8.933 1.00 97.19 276 GLN A C 1
ATOM 2199 O O . GLN A 1 276 ? -13.191 -17.052 8.685 1.00 97.19 276 GLN A O 1
ATOM 2204 N N . LEU A 1 277 ? -13.125 -14.938 7.960 1.00 96.88 277 LEU A N 1
ATOM 2205 C CA . LEU A 1 277 ? -13.168 -15.258 6.528 1.00 96.88 277 LEU A CA 1
ATOM 2206 C C . LEU A 1 277 ? -11.886 -15.906 5.978 1.00 96.88 277 LEU A C 1
ATOM 2208 O O . LEU A 1 277 ? -11.912 -16.482 4.891 1.00 96.88 277 LEU A O 1
ATOM 2212 N N . GLY A 1 278 ? -10.754 -15.782 6.676 1.00 96.81 278 GLY A N 1
ATOM 2213 C CA . GLY A 1 278 ? -9.476 -16.360 6.265 1.00 96.81 278 GLY A CA 1
ATOM 2214 C C . GLY A 1 278 ? -8.859 -15.759 4.997 1.00 96.81 278 GLY A C 1
ATOM 2215 O O . GLY A 1 278 ? -7.923 -16.373 4.486 1.00 96.81 278 GLY A O 1
ATOM 2216 N N . CYS A 1 279 ? -9.378 -14.626 4.506 1.00 97.38 279 CYS A N 1
ATOM 2217 C CA . CYS A 1 279 ? -8.923 -13.885 3.323 1.00 97.38 279 CYS A CA 1
ATOM 2218 C C . CYS A 1 279 ? -7.848 -12.840 3.661 1.00 97.38 279 CYS A C 1
ATOM 2220 O O . CYS A 1 279 ? -7.674 -12.484 4.827 1.00 97.38 279 CYS A O 1
ATOM 2222 N N . TYR A 1 280 ? -7.130 -12.336 2.654 1.00 98.06 280 TYR A N 1
ATOM 2223 C CA . TYR A 1 280 ? -6.097 -11.307 2.843 1.00 98.06 280 TYR A CA 1
ATOM 2224 C C . TYR A 1 280 ? -6.581 -9.910 2.465 1.00 98.06 280 TYR A C 1
ATOM 2226 O O . TYR A 1 280 ? -7.179 -9.732 1.406 1.00 98.06 280 TYR A O 1
ATOM 2234 N N . LEU A 1 281 ? -6.249 -8.905 3.278 1.00 98.19 281 LEU A N 1
ATOM 2235 C CA . LEU A 1 281 ? -6.449 -7.502 2.923 1.00 98.19 281 LEU A CA 1
ATOM 2236 C C . LEU A 1 281 ? -5.607 -7.156 1.691 1.00 98.19 281 LEU A C 1
ATOM 2238 O O . LEU A 1 281 ? -4.381 -7.286 1.709 1.00 98.19 281 LEU A O 1
ATOM 2242 N N . SER A 1 282 ? -6.257 -6.694 0.630 1.00 96.88 282 SER A N 1
ATOM 2243 C CA . SER A 1 282 ? -5.611 -6.393 -0.641 1.00 96.88 282 SER A CA 1
ATOM 2244 C C . SER A 1 282 ? -6.110 -5.080 -1.222 1.00 96.88 282 SER A C 1
ATOM 2246 O O . SER A 1 282 ? -7.305 -4.797 -1.209 1.00 96.88 282 SER A O 1
ATOM 2248 N N . ALA A 1 283 ? -5.184 -4.311 -1.785 1.00 95.12 283 ALA A N 1
ATOM 2249 C CA . ALA A 1 283 ? -5.490 -3.177 -2.642 1.00 95.12 283 ALA A CA 1
ATOM 2250 C C . ALA A 1 283 ? -4.905 -3.458 -4.027 1.00 95.12 283 ALA A C 1
ATOM 2252 O O . ALA A 1 283 ? -3.700 -3.361 -4.263 1.00 95.12 283 ALA A O 1
ATOM 2253 N N . SER A 1 284 ? -5.774 -3.875 -4.941 1.00 88.25 284 SER A N 1
ATOM 2254 C CA . SER A 1 284 ? -5.429 -4.002 -6.359 1.00 88.25 284 SER A CA 1
ATOM 2255 C C . SER A 1 284 ? -5.667 -2.662 -7.052 1.00 88.25 284 SER A C 1
ATOM 2257 O O . SER A 1 284 ? -6.450 -1.870 -6.559 1.00 88.25 284 SER A O 1
ATOM 2259 N N . ASN A 1 285 ? -5.081 -2.407 -8.223 1.00 89.75 285 ASN A N 1
ATOM 2260 C CA . ASN A 1 285 ? -5.238 -1.138 -8.966 1.00 89.75 285 ASN A CA 1
ATOM 2261 C C . ASN A 1 285 ? -6.636 -0.914 -9.593 1.00 89.75 285 ASN A C 1
ATOM 2263 O O . ASN A 1 285 ? -6.762 -0.302 -10.654 1.00 89.75 285 ASN A O 1
ATOM 2267 N N . VAL A 1 286 ? -7.693 -1.441 -8.974 1.00 95.56 286 VAL A N 1
ATOM 2268 C CA . VAL A 1 286 ? -9.082 -1.214 -9.370 1.00 95.56 286 VAL A CA 1
ATOM 2269 C C . VAL A 1 286 ? -9.526 0.118 -8.782 1.00 95.56 286 VAL A C 1
ATOM 2271 O O . VAL A 1 286 ? -9.413 0.347 -7.583 1.00 95.56 286 VAL A O 1
ATOM 2274 N N . ILE A 1 287 ? -10.013 1.013 -9.636 1.00 96.19 287 ILE A N 1
ATOM 2275 C CA . ILE A 1 287 ? -10.397 2.371 -9.247 1.00 96.19 287 ILE A CA 1
ATOM 2276 C C . ILE A 1 287 ? -11.904 2.413 -9.001 1.00 96.19 287 ILE A C 1
ATOM 2278 O O . ILE A 1 287 ? -12.692 2.010 -9.861 1.00 96.19 287 ILE A O 1
ATOM 2282 N N . LEU A 1 288 ? -12.304 2.930 -7.842 1.00 96.75 288 LEU A N 1
ATOM 2283 C CA . LEU A 1 288 ? -13.706 3.137 -7.511 1.00 96.75 288 LEU A CA 1
ATOM 2284 C C . LEU A 1 288 ? -14.337 4.220 -8.408 1.00 96.75 288 LEU A C 1
ATOM 2286 O O . LEU A 1 288 ? -13.665 5.161 -8.833 1.00 96.75 288 LEU A O 1
ATOM 2290 N N . PRO A 1 289 ? -15.647 4.145 -8.693 1.00 97.25 289 PRO A N 1
ATOM 2291 C CA . PRO A 1 289 ? -16.359 5.203 -9.402 1.00 97.25 289 PRO A CA 1
ATOM 2292 C C . PRO A 1 289 ? -16.395 6.526 -8.621 1.00 97.25 289 PRO A C 1
ATOM 2294 O O . PRO A 1 289 ? -15.848 6.665 -7.528 1.00 97.25 289 PRO A O 1
ATOM 2297 N N . GLN A 1 290 ? -17.099 7.519 -9.170 1.00 97.06 290 GLN A N 1
ATOM 2298 C CA . GLN A 1 290 ? -17.162 8.868 -8.597 1.00 97.06 290 GLN A CA 1
ATOM 2299 C C . GLN A 1 290 ? -17.650 8.904 -7.136 1.00 97.06 290 GLN A C 1
ATOM 2301 O O . GLN A 1 290 ? -17.214 9.769 -6.381 1.00 97.06 290 GLN A O 1
ATOM 2306 N N . TRP A 1 291 ? -18.506 7.962 -6.725 1.00 97.00 291 TRP A N 1
ATOM 2307 C CA . TRP A 1 291 ? -18.982 7.844 -5.341 1.00 97.00 291 TRP A CA 1
ATOM 2308 C C . TRP A 1 291 ? -17.884 7.449 -4.337 1.00 97.00 291 TRP A C 1
ATOM 2310 O O . TRP A 1 291 ? -18.050 7.681 -3.144 1.00 97.00 291 TRP A O 1
ATOM 2320 N N . GLY A 1 292 ? -16.780 6.862 -4.811 1.00 96.25 292 GLY A N 1
ATOM 2321 C CA . GLY A 1 292 ? -15.581 6.522 -4.036 1.00 96.25 292 GLY A CA 1
ATOM 2322 C C . GLY A 1 292 ? -14.388 7.401 -4.416 1.00 96.25 292 GLY A C 1
ATOM 2323 O O . GLY A 1 292 ? -13.241 6.976 -4.319 1.00 96.25 292 GLY A O 1
ATOM 2324 N N . PHE A 1 293 ? -14.660 8.602 -4.941 1.00 97.12 293 PHE A N 1
ATOM 2325 C CA . PHE A 1 293 ? -13.673 9.642 -5.254 1.00 97.12 293 PHE A CA 1
ATOM 2326 C C . PHE A 1 293 ? -12.525 9.216 -6.184 1.00 97.12 293 PHE A C 1
ATOM 2328 O O . PHE A 1 293 ? -11.464 9.836 -6.165 1.00 97.12 293 PHE A O 1
ATOM 2335 N N . LYS A 1 294 ? -12.723 8.187 -7.022 1.00 96.25 294 LYS A N 1
ATOM 2336 C CA . LYS A 1 294 ? -11.659 7.609 -7.869 1.00 96.25 294 LYS A CA 1
ATOM 2337 C C . LYS A 1 294 ? -10.442 7.120 -7.075 1.00 96.25 294 LYS A C 1
ATOM 2339 O O . LYS A 1 294 ? -9.330 7.095 -7.601 1.00 96.25 294 LYS A O 1
ATOM 2344 N N . GLN A 1 295 ? -10.654 6.735 -5.821 1.00 96.31 295 GLN A N 1
ATOM 2345 C CA . GLN A 1 295 ? -9.644 6.079 -5.001 1.00 96.31 295 GLN A CA 1
ATOM 2346 C C . GLN A 1 295 ? -9.567 4.588 -5.343 1.00 96.31 295 GLN A C 1
ATOM 2348 O O . GLN A 1 295 ? -10.416 4.048 -6.058 1.00 96.31 295 GLN A O 1
ATOM 2353 N N . VAL A 1 296 ? -8.527 3.922 -4.856 1.00 96.69 296 VAL A N 1
ATOM 2354 C CA . VAL A 1 296 ? -8.298 2.503 -5.128 1.00 96.69 296 VAL A CA 1
ATOM 2355 C C . VAL A 1 296 ? -9.186 1.639 -4.227 1.00 96.69 296 VAL A C 1
ATOM 2357 O O . VAL A 1 296 ? -9.307 1.902 -3.032 1.00 96.69 296 VAL A O 1
ATOM 2360 N N . GLU A 1 297 ? -9.813 0.616 -4.804 1.00 97.62 297 GLU A N 1
ATOM 2361 C CA . GLU A 1 297 ? -10.646 -0.355 -4.092 1.00 97.62 297 GLU A CA 1
ATOM 2362 C C . GLU A 1 297 ? -9.787 -1.222 -3.158 1.00 97.62 297 GLU A C 1
ATOM 2364 O O . GLU A 1 297 ? -8.773 -1.793 -3.568 1.00 97.62 297 GLU A O 1
ATOM 2369 N N . VAL A 1 298 ? -10.231 -1.358 -1.908 1.00 98.00 298 VAL A N 1
ATOM 2370 C CA . VAL A 1 298 ? -9.672 -2.305 -0.940 1.00 98.00 298 VAL A CA 1
ATOM 2371 C C . VAL A 1 298 ? -10.655 -3.456 -0.768 1.00 98.00 298 VAL A C 1
ATOM 2373 O O . VAL A 1 298 ? -11.853 -3.249 -0.582 1.00 98.00 298 VAL A O 1
ATOM 2376 N N . VAL A 1 299 ? -10.149 -4.682 -0.851 1.00 97.81 299 VAL A N 1
ATOM 2377 C CA . VAL A 1 299 ? -10.942 -5.915 -0.788 1.00 97.81 299 VAL A CA 1
ATOM 2378 C C . VAL A 1 299 ? -10.275 -6.938 0.120 1.00 97.81 299 VAL A C 1
ATOM 2380 O O . VAL A 1 299 ? -9.069 -6.880 0.361 1.00 97.81 299 VAL A O 1
ATOM 2383 N N . CYS A 1 300 ? -11.041 -7.924 0.582 1.00 97.81 300 CYS A N 1
ATOM 2384 C CA . CYS A 1 300 ? -10.483 -9.111 1.217 1.00 97.81 300 CYS A CA 1
ATOM 2385 C C . CYS A 1 300 ? -10.433 -10.248 0.184 1.00 97.81 300 CYS A C 1
ATOM 2387 O O . CYS A 1 300 ? -11.467 -10.774 -0.245 1.00 97.81 300 CYS A O 1
ATOM 2389 N N . ASP A 1 301 ? -9.221 -10.584 -0.268 1.00 97.00 301 ASP A N 1
ATOM 2390 C CA . ASP A 1 301 ? -8.964 -11.533 -1.350 1.00 97.00 301 ASP A CA 1
ATOM 2391 C C . ASP A 1 301 ? -9.142 -12.983 -0.883 1.00 97.00 301 ASP A C 1
ATOM 2393 O O . ASP A 1 301 ? -8.346 -13.513 -0.105 1.00 97.00 301 ASP A O 1
ATOM 2397 N N . LYS A 1 302 ? -10.176 -13.645 -1.405 1.00 95.44 302 LYS A N 1
ATOM 2398 C CA . LYS A 1 302 ? -10.543 -15.042 -1.131 1.00 95.44 302 LYS A CA 1
ATOM 2399 C C . LYS A 1 302 ? -9.577 -16.046 -1.743 1.00 95.44 302 LYS A C 1
ATOM 2401 O O . LYS A 1 302 ? -9.554 -17.200 -1.324 1.00 95.44 302 LYS A O 1
ATOM 2406 N N . ARG A 1 303 ? -8.809 -15.643 -2.762 1.00 92.50 303 ARG A N 1
ATOM 2407 C CA . ARG A 1 303 ? -7.899 -16.547 -3.484 1.00 92.50 303 ARG A CA 1
ATOM 2408 C C . ARG A 1 303 ? -6.749 -17.021 -2.603 1.00 92.50 303 ARG A C 1
ATOM 2410 O O . ARG A 1 303 ? -6.107 -17.999 -2.966 1.00 92.50 303 ARG A O 1
ATOM 2417 N N . ASN A 1 304 ? -6.487 -16.335 -1.485 1.00 86.56 304 ASN A N 1
ATOM 2418 C CA . ASN A 1 304 ? -5.462 -16.700 -0.511 1.00 86.56 304 ASN A CA 1
ATOM 2419 C C . ASN A 1 304 ? -4.101 -16.966 -1.155 1.00 86.56 304 ASN A C 1
ATOM 2421 O O . ASN A 1 304 ? -3.460 -17.971 -0.864 1.00 86.56 304 ASN A O 1
ATOM 2425 N N . ARG A 1 305 ? -3.675 -16.071 -2.056 1.00 90.75 305 ARG A N 1
ATOM 2426 C CA . ARG A 1 305 ? -2.369 -16.147 -2.716 1.00 90.75 305 ARG A CA 1
ATOM 2427 C C . ARG A 1 305 ? -1.343 -15.347 -1.907 1.00 90.75 305 ARG A C 1
ATOM 2429 O O . ARG A 1 305 ? -1.281 -14.133 -2.083 1.00 90.75 305 ARG A O 1
ATOM 2436 N N . PRO A 1 306 ? -0.546 -15.992 -1.035 1.00 87.06 306 PRO A N 1
ATOM 2437 C CA . PRO A 1 306 ? 0.403 -15.297 -0.163 1.00 87.06 306 PRO A CA 1
ATOM 2438 C C . PRO A 1 306 ? 1.499 -14.539 -0.927 1.00 87.06 306 PRO A C 1
ATOM 2440 O O . PRO A 1 306 ? 2.050 -13.575 -0.392 1.00 87.06 306 PRO A O 1
ATOM 2443 N N . ASP A 1 307 ? 1.800 -14.969 -2.154 1.00 91.31 307 ASP A N 1
ATOM 2444 C CA . ASP A 1 307 ? 2.849 -14.406 -3.013 1.00 91.31 307 ASP A CA 1
ATOM 2445 C C . ASP A 1 307 ? 2.395 -13.159 -3.792 1.00 91.31 307 ASP A C 1
ATOM 2447 O O . ASP A 1 307 ? 3.188 -12.536 -4.498 1.00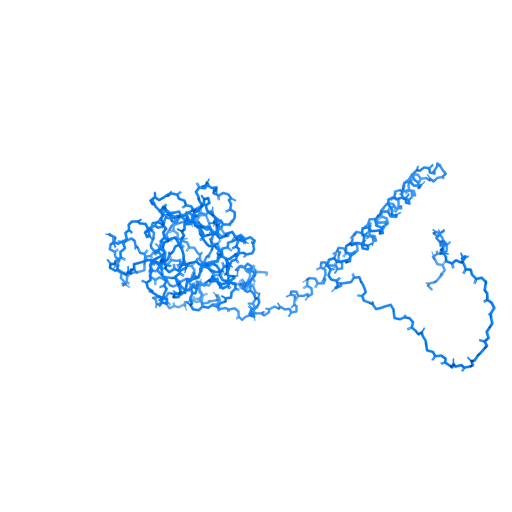 91.31 307 ASP A O 1
ATOM 2451 N N . ASP A 1 308 ? 1.113 -12.791 -3.697 1.00 94.00 308 ASP A N 1
ATOM 2452 C CA . ASP A 1 308 ? 0.575 -11.620 -4.381 1.00 94.00 308 ASP A CA 1
ATOM 2453 C C . ASP A 1 308 ? 1.019 -10.336 -3.667 1.00 94.00 308 ASP A C 1
ATOM 2455 O O . ASP A 1 308 ? 0.595 -10.052 -2.544 1.00 94.00 308 ASP A O 1
ATOM 2459 N N . GLN A 1 309 ? 1.854 -9.537 -4.335 1.00 94.25 309 GLN A N 1
ATOM 2460 C CA . GLN A 1 309 ? 2.399 -8.290 -3.792 1.00 94.25 309 GLN A CA 1
ATOM 2461 C C . GLN A 1 309 ? 1.312 -7.269 -3.419 1.00 94.25 309 GLN A C 1
ATOM 2463 O O . GLN A 1 309 ? 1.534 -6.449 -2.532 1.00 94.25 309 GLN A O 1
ATOM 2468 N N . HIS A 1 310 ? 0.120 -7.341 -4.024 1.00 95.19 310 HIS A N 1
ATOM 2469 C CA . HIS A 1 310 ? -1.015 -6.482 -3.666 1.00 95.19 310 HIS A CA 1
ATOM 2470 C C . HIS A 1 310 ? -1.626 -6.812 -2.297 1.00 95.19 310 HIS A C 1
ATOM 2472 O O . HIS A 1 310 ? -2.476 -6.064 -1.812 1.00 95.19 310 HIS A O 1
ATOM 2478 N N . THR A 1 311 ? -1.239 -7.928 -1.674 1.00 96.62 311 THR A N 1
ATOM 2479 C CA . THR A 1 311 ? -1.641 -8.296 -0.303 1.00 96.62 311 THR A CA 1
ATOM 2480 C C . THR A 1 311 ? -0.624 -7.859 0.748 1.00 96.62 311 THR A C 1
ATOM 2482 O O . THR A 1 311 ? -0.883 -7.988 1.944 1.00 96.62 311 THR A O 1
ATOM 2485 N N . TRP A 1 312 ? 0.543 -7.375 0.318 1.00 96.50 312 TRP A N 1
ATOM 2486 C CA . TRP A 1 312 ? 1.620 -6.970 1.209 1.00 96.50 312 TRP A CA 1
ATOM 2487 C C . TRP A 1 312 ? 1.473 -5.495 1.578 1.00 96.50 312 TRP A C 1
ATOM 2489 O O . TRP A 1 312 ? 1.131 -4.647 0.751 1.00 96.50 312 TRP A O 1
ATOM 2499 N N . TRP A 1 313 ? 1.783 -5.200 2.829 1.00 97.25 313 TRP A N 1
ATOM 2500 C CA . TRP A 1 313 ? 1.678 -3.892 3.447 1.00 97.25 313 TRP A CA 1
ATOM 2501 C C . TRP A 1 313 ? 2.943 -3.603 4.246 1.00 97.25 313 TRP A C 1
ATOM 2503 O O . TRP A 1 313 ? 3.571 -4.513 4.793 1.00 97.25 313 TRP A O 1
ATOM 2513 N N . ASN A 1 314 ? 3.299 -2.331 4.346 1.00 95.44 314 ASN A N 1
ATOM 2514 C CA . ASN A 1 314 ? 4.337 -1.850 5.248 1.00 95.44 314 ASN A CA 1
ATOM 2515 C C . ASN A 1 314 ? 3.822 -0.645 6.039 1.00 95.44 314 ASN A C 1
ATOM 2517 O O . ASN A 1 314 ? 2.907 0.057 5.607 1.00 95.44 314 ASN A O 1
ATOM 2521 N N . ILE A 1 315 ? 4.422 -0.394 7.199 1.00 95.44 315 ILE A N 1
ATOM 2522 C CA . ILE A 1 315 ? 4.148 0.814 7.985 1.00 95.44 315 ILE A CA 1
ATOM 2523 C C . ILE A 1 315 ? 4.991 1.943 7.394 1.00 95.44 315 ILE A C 1
ATOM 2525 O O . ILE A 1 315 ? 6.216 1.820 7.345 1.00 95.44 315 ILE A O 1
ATOM 2529 N N . GLU A 1 316 ? 4.356 3.011 6.915 1.00 92.12 316 GLU A N 1
ATOM 2530 C CA . GLU A 1 316 ? 5.050 4.166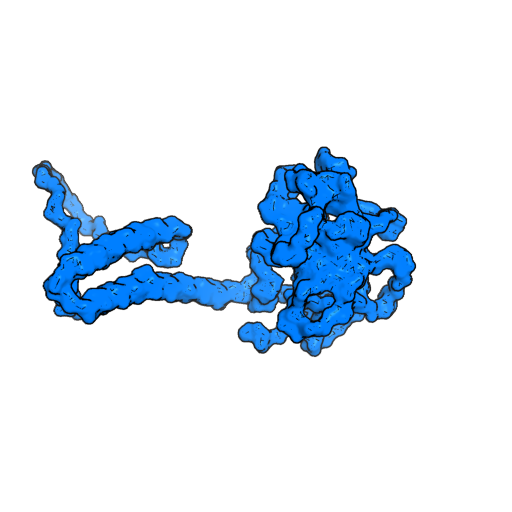 6.331 1.00 92.12 316 GLU A CA 1
ATOM 2531 C C . GLU A 1 316 ? 5.340 5.230 7.394 1.00 92.12 316 GLU A C 1
ATOM 2533 O O . GLU A 1 316 ? 6.498 5.560 7.646 1.00 92.12 316 GLU A O 1
ATOM 2538 N N . GLN A 1 317 ? 4.305 5.737 8.061 1.00 91.69 317 GLN A N 1
ATOM 2539 C CA . GLN A 1 317 ? 4.448 6.639 9.202 1.00 91.69 317 GLN A CA 1
ATOM 2540 C C . GLN A 1 317 ? 4.074 5.913 10.481 1.00 91.69 317 GLN A C 1
ATOM 2542 O O . GLN A 1 317 ? 3.155 5.093 10.506 1.00 91.69 317 GLN A O 1
ATOM 2547 N N . HIS A 1 318 ? 4.798 6.227 11.546 1.00 92.62 318 HIS A N 1
ATOM 2548 C CA . HIS A 1 318 ? 4.576 5.638 12.849 1.00 92.62 318 HIS A CA 1
ATOM 2549 C C . HIS A 1 318 ? 4.747 6.705 13.922 1.00 92.62 318 HIS A C 1
ATOM 2551 O O . HIS A 1 318 ? 5.760 7.391 13.982 1.00 92.62 318 HIS A O 1
ATOM 2557 N N . TYR A 1 319 ? 3.750 6.829 14.787 1.00 90.88 319 TYR A N 1
ATOM 2558 C CA . TYR A 1 319 ? 3.769 7.708 15.939 1.00 90.88 319 TYR A CA 1
ATOM 2559 C C . TYR 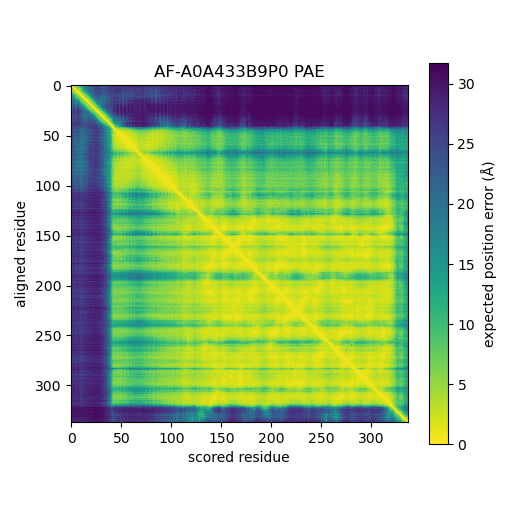A 1 319 ? 3.277 6.950 17.168 1.00 90.88 319 TYR A C 1
ATOM 2561 O O . TYR A 1 319 ? 2.203 6.344 17.154 1.00 90.88 319 TYR A O 1
ATOM 2569 N N . ASN A 1 320 ? 4.020 7.045 18.267 1.00 86.62 320 ASN A N 1
ATOM 2570 C CA . ASN A 1 320 ? 3.576 6.534 19.555 1.00 86.62 320 ASN A CA 1
ATOM 2571 C C . ASN A 1 320 ? 3.763 7.612 20.636 1.00 86.62 320 ASN A C 1
ATOM 2573 O O . ASN A 1 320 ? 4.898 8.033 20.864 1.00 86.62 320 ASN A O 1
ATOM 2577 N N . PRO A 1 321 ? 2.693 8.042 21.333 1.00 77.38 321 PRO A N 1
ATOM 2578 C CA . PRO A 1 321 ? 2.793 9.085 22.356 1.00 77.38 321 PRO A CA 1
ATOM 2579 C C . PRO A 1 321 ? 3.653 8.679 23.564 1.00 77.38 321 PRO A C 1
ATOM 2581 O O . PRO A 1 321 ? 4.111 9.548 24.300 1.00 77.38 321 PRO A O 1
ATOM 2584 N N . LYS A 1 322 ? 3.888 7.377 23.783 1.00 70.62 322 LYS A N 1
ATOM 2585 C CA . LYS A 1 322 ? 4.639 6.854 24.936 1.00 70.62 322 LYS A CA 1
ATOM 2586 C C . LYS A 1 322 ? 6.154 6.797 24.720 1.00 70.62 322 LYS A C 1
ATOM 2588 O O . LYS A 1 322 ? 6.879 6.544 25.679 1.00 70.62 322 LYS A O 1
ATOM 2593 N N . ARG A 1 323 ? 6.659 6.998 23.495 1.00 62.81 323 ARG A N 1
ATOM 2594 C CA . ARG A 1 323 ? 8.107 7.038 23.233 1.00 62.81 323 ARG A CA 1
ATOM 2595 C C . ARG A 1 323 ? 8.594 8.483 23.120 1.00 62.81 323 ARG A C 1
ATOM 2597 O O . ARG A 1 323 ? 8.212 9.208 22.207 1.00 62.81 323 ARG A O 1
ATOM 2604 N N . VAL A 1 324 ? 9.489 8.873 24.029 1.00 48.75 324 VAL A N 1
ATOM 2605 C CA . VAL A 1 324 ? 10.356 10.049 23.866 1.00 48.75 324 VAL A CA 1
ATOM 2606 C C . VAL A 1 324 ? 11.580 9.599 23.068 1.00 48.75 324 VAL A C 1
ATOM 2608 O O . VAL A 1 324 ? 12.301 8.701 23.491 1.00 48.75 324 VAL A O 1
ATOM 2611 N N . TYR A 1 325 ? 11.782 10.177 21.886 1.00 52.09 325 TYR A N 1
ATOM 2612 C CA . TYR A 1 325 ? 12.760 9.700 20.906 1.00 52.09 325 TYR A CA 1
ATOM 2613 C C . TYR A 1 325 ? 14.213 9.992 21.319 1.00 52.09 325 TYR A C 1
ATOM 2615 O O . TYR A 1 325 ? 14.630 11.151 21.362 1.00 52.09 325 TYR A O 1
ATOM 2623 N N . THR A 1 326 ? 15.014 8.948 21.556 1.00 44.66 326 THR A N 1
ATOM 2624 C CA . THR A 1 326 ? 16.484 9.031 21.641 1.00 44.66 326 THR A CA 1
ATOM 2625 C C . THR A 1 326 ? 17.123 8.729 20.283 1.00 44.66 326 THR A C 1
ATOM 2627 O O . THR A 1 326 ? 16.611 7.941 19.491 1.00 44.66 326 THR A O 1
ATOM 2630 N N . SER A 1 327 ? 18.258 9.366 19.978 1.00 47.75 327 SER A N 1
ATOM 2631 C CA . SER A 1 327 ? 18.942 9.296 18.672 1.00 47.75 327 SER A CA 1
ATOM 2632 C C . SER A 1 327 ? 19.394 7.892 18.234 1.00 47.75 327 SER A C 1
ATOM 2634 O O . SER A 1 327 ? 19.706 7.716 17.059 1.00 47.75 327 SER A O 1
ATOM 2636 N N . SER A 1 328 ? 19.410 6.911 19.141 1.00 48.94 328 SER A N 1
ATOM 2637 C CA . SER A 1 328 ? 19.756 5.503 18.894 1.00 48.94 328 SER A CA 1
ATOM 2638 C C . SER A 1 328 ? 18.671 4.685 18.189 1.00 48.94 328 SER A C 1
ATOM 2640 O O . SER A 1 328 ? 18.984 3.636 17.638 1.00 48.94 328 SER A O 1
ATOM 2642 N N . ASP A 1 329 ? 17.418 5.150 18.195 1.00 50.16 329 ASP A N 1
ATOM 2643 C CA . ASP A 1 329 ? 16.246 4.363 17.769 1.00 50.16 329 ASP A CA 1
ATOM 2644 C C . ASP A 1 329 ? 15.783 4.704 16.339 1.00 50.16 329 ASP A C 1
ATOM 2646 O O . ASP A 1 329 ? 14.686 4.331 15.920 1.00 50.16 329 ASP A O 1
ATOM 2650 N N . ARG A 1 330 ? 16.599 5.455 15.589 1.00 52.78 330 ARG A N 1
ATOM 2651 C CA . ARG A 1 330 ? 16.253 5.948 14.251 1.00 52.78 330 ARG A CA 1
ATOM 2652 C C . ARG A 1 330 ? 16.348 4.828 13.218 1.00 52.78 330 ARG A C 1
ATOM 2654 O O . ARG A 1 330 ? 17.385 4.186 13.085 1.00 52.78 330 ARG A O 1
ATOM 2661 N N . VAL A 1 331 ? 15.275 4.651 12.447 1.00 52.72 331 VAL A N 1
ATOM 2662 C CA . VAL A 1 331 ? 15.187 3.676 11.343 1.00 52.72 331 VAL A CA 1
ATOM 2663 C C . VAL A 1 331 ? 16.144 4.020 10.200 1.00 52.72 331 VAL A C 1
ATOM 2665 O O . VAL A 1 331 ? 16.600 3.127 9.496 1.00 52.72 331 VAL A O 1
ATOM 2668 N N . VAL A 1 332 ? 16.473 5.304 10.033 1.00 50.88 332 VAL A N 1
ATOM 2669 C CA . VAL A 1 332 ? 17.281 5.806 8.920 1.00 50.88 332 VAL A CA 1
ATOM 2670 C C . VAL A 1 332 ? 18.485 6.558 9.480 1.00 50.88 332 VAL A C 1
ATOM 2672 O O . VAL A 1 332 ? 18.384 7.690 9.950 1.00 50.88 332 VAL A O 1
ATOM 2675 N N . THR A 1 333 ? 19.653 5.924 9.463 1.00 43.09 333 THR A N 1
ATOM 2676 C CA . THR A 1 333 ? 20.929 6.638 9.560 1.00 43.09 333 THR A CA 1
ATOM 2677 C C . THR A 1 333 ? 21.440 6.881 8.143 1.00 43.09 333 THR A C 1
ATOM 2679 O O . THR A 1 333 ? 21.324 6.013 7.282 1.00 43.09 333 THR A O 1
ATOM 2682 N N . TRP A 1 334 ? 22.030 8.053 7.888 1.00 37.41 334 TRP A N 1
ATOM 2683 C CA . TRP A 1 334 ? 22.591 8.461 6.585 1.00 37.41 334 TRP A CA 1
ATOM 2684 C C . TRP A 1 334 ? 23.587 7.467 5.956 1.00 37.41 334 TRP A C 1
ATOM 2686 O O . TRP A 1 334 ? 23.970 7.630 4.807 1.00 37.41 334 TRP A O 1
ATOM 2696 N N . THR A 1 335 ? 24.006 6.436 6.686 1.00 37.75 335 THR A N 1
ATOM 2697 C CA . THR A 1 335 ? 24.825 5.321 6.198 1.00 37.75 335 THR A CA 1
ATOM 2698 C C . THR A 1 335 ? 24.041 4.257 5.416 1.00 37.75 335 THR A C 1
ATOM 2700 O O . THR A 1 335 ? 24.642 3.277 4.989 1.00 37.75 335 THR A O 1
ATOM 2703 N N . MET A 1 336 ? 22.717 4.390 5.277 1.00 41.97 336 MET A N 1
ATOM 2704 C CA . MET A 1 336 ? 21.855 3.417 4.586 1.00 41.97 336 MET A CA 1
ATOM 2705 C C . MET A 1 336 ? 21.671 3.665 3.077 1.00 41.97 336 MET A C 1
ATOM 2707 O O . MET A 1 336 ? 20.990 2.862 2.439 1.00 41.97 336 MET A O 1
ATOM 2711 N N . PHE A 1 337 ? 22.274 4.716 2.506 1.00 38.19 337 PHE A N 1
ATOM 2712 C CA . PHE A 1 337 ? 22.208 5.029 1.072 1.00 38.19 337 PHE A CA 1
ATOM 2713 C C . PHE A 1 337 ? 23.585 5.287 0.468 1.00 38.19 337 PHE A C 1
ATOM 2715 O O . PHE A 1 337 ? 24.370 6.040 1.089 1.00 38.19 337 PHE A O 1
#

pLDDT: mean 83.09, std 21.34, range [27.67, 98.62]

Organism: NCBI:txid994334

Nearest PDB structures (foldseek):
  6p25-assembly1_B  TM=8.284E-01  e=6.872E-29  Saccharomyces cerevisiae W303
  6zqq-assembly4_D  TM=9.692E-01  e=1.820E-24  Saccharomyces cerevisiae
  6p28-assembly1_A  TM=9.708E-01  e=4.983E-24  Saccharomyces cerevisiae
  6p2r-assembly1_A  TM=8.263E-01  e=2.428E-25  Saccharomyces cerevisiae W303
  1t9f-assembly1_A  TM=8.799E-01  e=2.095E-14  Caenorhabditis elegans

Secondary structure (DSSP, 8-state):
--SSGGGS--------S-------------------SSSSSS-TTHHHHHHHHHHHHHHHHHHHHH-TTS-HHHHHHHHHHHHIIIIIHHHHHHHHHHHHHHHH--B--TTGGGS-HHHHHTSBT-SGGG--SB-BTT-EEEEEE-STT--EEEEEEEEPSSTT--EEEEEESS--GGG-EEEEE-TTS---TTS--B--TT-EEEEEETTT-PEEEEEEEE-SS-TTSEEEEEE--SSS--GGG-EEEEEEEESS-S--SS-BTTTEEEEEEETTT-PEEEEEEEEP-GGGTTPEEEEEETT--TT-GGG-EEEEEEE-TT----GGG-S--GGG-

Sequence (337 aa):
MQSHLSLLGIRPLIWRIGHSRSIGGSGSASRAYRLDSSLGDVKWVGLFAVALVGVYTIEDLWNLFGDLSIPKIQYIKHWIARIICLIVIPIAVYMLSFAIHFAILNRSGPGDAQMSSLFQAGLVGNSFDQNPLELAYGSRVTFKNYGYGGGLLHSHIQTYPSGSEQQQVTCYHHKDGNNEWIVKKVREEPYNPEVIEYVGNGDVVRLVHEATQRNLHSHAIKAPITMAQWEVSCYGNETIGDLNDYWKIEVVDDIYSKNYSQIRSLTTRMRFRHSQLGCYLSASNVILPQWGFKQVEVVCDKRNRPDDQHTWWNIEQHYNPKRVYTSSDRVVTWTMF

Foldseek 3Di:
DPPPPVVPPDDDPPDDDDDDDDDDDDDDDDDPDDPDDDQADDPPVNVVVLVVVVVVLVVVLVVVVVDPVDDPVVSVVSVVVCCCPSPVVSVVSHVVVVVVVCVVQQADDFQCLLPALVSLLRHPPDPQQQFFFFAWAFKKFWKWQQDRSTAIWFWDPAADPDWPRATDIFGDSGDDLRRIWGKHADLPDDDDPVDTGADFAFGKTWIARPVPQFTWFWDPIAFPPNRVFTAIHTDDHSVDDDLRRIWHKHWPDFPPDPGRRTATASTIKIWTQGPPLRFTWFFDQDFDPVSRVRTTGITGHNVPDPPDSRRIMGTNHIDDPNDDDDSVRGPDDVVPD

InterPro domains:
  IPR003342 ArnT-like, N-terminal domain [PF02366] (42-106)
  IPR016093 MIR motif [PF02815] (152-310)
  IPR016093 MIR motif [PS50919] (132-186)
  IPR016093 MIR motif [PS50919] (196-252)
  IPR016093 MIR motif [PS50919] (260-318)
  IPR016093 MIR motif [SM00472] (132-186)
  IPR016093 MIR motif [SM00472] (196-252)
  IPR016093 MIR motif [SM00472] (261-318)
  IPR027005 O-mannosyl-transferase-like [PTHR10050] (41-328)
  IPR036300 Mir domain superfamily [SSF82109] (131-314)

Mean predicted aligned error: 11.3 Å

Radius of gyration: 29.47 Å; Cα contacts (8 Å, |Δi|>4): 592; chains: 1; bounding box: 63×55×94 Å

Solvent-accessible surface area (backbone atoms only — not comparable to full-atom values): 19439 Å² total; per-residue (Å²): 145,77,84,75,72,77,82,71,79,79,75,85,93,79,87,88,84,83,92,80,84,88,85,90,80,91,79,85,90,87,81,86,79,80,88,68,82,79,87,80,79,70,67,81,63,50,55,56,57,53,50,52,54,47,52,54,50,50,52,51,53,54,53,58,67,71,40,83,88,59,54,69,70,59,54,50,51,55,50,53,52,47,47,42,65,70,46,50,48,55,51,50,54,52,54,47,52,52,52,50,49,52,67,71,61,39,58,59,56,86,75,45,49,69,48,56,59,65,62,43,67,71,23,49,84,49,78,51,75,68,20,55,37,63,44,35,60,69,23,39,31,26,43,29,37,64,19,87,87,29,23,31,45,27,48,54,93,57,48,38,95,59,77,85,51,41,26,38,36,31,25,36,56,59,93,54,74,44,28,33,28,29,38,35,66,45,90,90,53,92,78,61,92,87,57,91,47,67,40,31,57,66,42,56,28,25,44,28,33,60,82,77,47,18,25,44,27,51,52,102,41,50,18,96,79,59,56,92,24,25,28,35,30,34,44,59,37,94,89,43,78,63,72,42,31,32,30,28,32,42,65,76,52,41,81,88,50,90,66,52,72,47,40,35,48,56,48,26,34,27,31,41,32,32,63,73,83,64,16,30,45,25,45,52,88,48,65,34,58,78,91,51,72,59,27,26,40,36,30,28,37,69,81,63,60,89,85,44,48,34,33,28,30,26,33,57,46,39,45,47,95,87,63,82,87,56,90,87,51,45,77,72,55,86,86,78,114